Protein AF-Q8MYV2-F1 (afdb_monomer_lite)

pLDDT: mean 71.46, std 25.73, range [24.84, 97.88]

Foldseek 3Di:
DDDDPPPPPDDDDDDDDLCCCCQPPVDDSDDDDDDDPAPVCQQPVDPDPVTWPFEEEEDQPFAELVPQDFQQDEGQHYHYDFQAPVTCQVRQVPDPVRPDNDVCVVGPGYYHLDPPDPDPDDGRVRCVVSNCVSCVRRHDYPRDRDDDPCVVVPDDDPPPPDDPDPPCVVVVVVVVVVVVPDDDDDDDDDDDDDDDDDDPPPPPDDDPPPDPPDDDDDDDDDDDDPDDDDDDDDDDDDDDDDDDDDDDDD

Secondary structure (DSSP, 8-state):
---------PPP-----TTHHHHHH-----------SSHHHHHHT-SSTT--SEEEEEEEEEEETTTSPTT-EEESSEEEE--BTTBTHHHHHT-TT---S-GGGGSSEEEESSTT-SSS---HHHHHHHHHHHHTTTEEESS------GGGTS---GGG-------THHHHHHHHHHTSSS--------------PPP----SS--TTS----------------------------------------

Structure (mmCIF, N/CA/C/O backbone):
data_AF-Q8MYV2-F1
#
_entry.id   AF-Q8MYV2-F1
#
loop_
_atom_site.group_PDB
_atom_site.id
_atom_site.type_symbol
_atom_site.label_atom_id
_atom_site.label_alt_id
_atom_site.label_comp_id
_atom_site.label_asym_id
_atom_site.label_entity_id
_atom_site.label_seq_id
_atom_site.pdbx_PDB_ins_code
_atom_site.Cartn_x
_atom_site.Cartn_y
_atom_site.Cartn_z
_atom_site.occupancy
_atom_site.B_iso_or_equiv
_atom_site.auth_seq_id
_atom_site.auth_comp_id
_atom_site.auth_asym_id
_atom_site.auth_atom_id
_atom_site.pdbx_PDB_model_num
ATOM 1 N N . MET A 1 1 ? -14.172 38.169 48.973 1.00 40.59 1 MET A N 1
ATOM 2 C CA . MET A 1 1 ? -13.484 37.332 47.972 1.00 40.59 1 MET A CA 1
ATOM 3 C C . MET A 1 1 ? -13.808 35.896 48.317 1.00 40.59 1 MET A C 1
ATOM 5 O O . MET A 1 1 ? -13.213 35.359 49.240 1.00 40.59 1 MET A O 1
ATOM 9 N N . GLU A 1 2 ? -14.825 35.327 47.678 1.00 40.31 2 GLU A N 1
ATOM 10 C CA . GLU A 1 2 ? -15.057 33.885 47.773 1.00 40.31 2 GLU A CA 1
ATOM 11 C C . GLU A 1 2 ? -14.076 33.177 46.829 1.00 40.31 2 GLU A C 1
ATOM 13 O O . GLU A 1 2 ? -13.858 33.672 45.718 1.00 40.31 2 GLU A O 1
ATOM 18 N N . PRO A 1 3 ? -13.446 32.068 47.245 1.00 48.62 3 PRO A N 1
ATOM 19 C CA . PRO A 1 3 ? -12.590 31.306 46.356 1.00 48.62 3 PRO A CA 1
ATOM 20 C C . PRO A 1 3 ? -13.479 30.596 45.332 1.00 48.62 3 PRO A C 1
ATOM 22 O O . PRO A 1 3 ? -14.348 29.802 45.692 1.00 48.62 3 PRO A O 1
ATOM 25 N N . GLN A 1 4 ? -13.274 30.891 44.049 1.00 49.00 4 GLN A N 1
ATOM 26 C CA . GLN A 1 4 ? -13.878 30.124 42.966 1.00 49.00 4 GLN A CA 1
ATOM 27 C C . GLN A 1 4 ? -13.393 28.677 43.088 1.00 49.00 4 GLN A C 1
ATOM 29 O O . GLN A 1 4 ? -12.209 28.388 42.931 1.00 49.00 4 GLN A O 1
ATOM 34 N N . SER A 1 5 ? -14.301 27.765 43.426 1.00 54.41 5 SER A N 1
ATOM 35 C CA . SER A 1 5 ? -14.014 26.338 43.437 1.00 54.41 5 SER A CA 1
ATOM 36 C C . SER A 1 5 ? -13.781 25.884 41.998 1.00 54.41 5 SER A C 1
ATOM 38 O O . SER A 1 5 ? -14.737 25.730 41.234 1.00 54.41 5 SER A O 1
ATOM 40 N N . GLU A 1 6 ? -12.525 25.667 41.617 1.00 58.44 6 GLU A N 1
ATOM 41 C CA . GLU A 1 6 ? -12.199 24.995 40.365 1.00 58.44 6 GLU A CA 1
ATOM 42 C C . GLU A 1 6 ? -12.710 23.554 40.430 1.00 58.44 6 GLU A C 1
ATOM 44 O O . GLU A 1 6 ? -12.067 22.644 40.957 1.00 58.44 6 GLU A O 1
ATOM 49 N N . SER A 1 7 ? -13.919 23.323 39.917 1.00 61.28 7 SER A N 1
ATOM 50 C CA . SER A 1 7 ? -14.435 21.975 39.734 1.00 61.28 7 SER A CA 1
ATOM 51 C C . SER A 1 7 ? -13.690 21.339 38.562 1.00 61.28 7 SER A C 1
ATOM 53 O O . SER A 1 7 ? -14.181 21.341 37.433 1.00 61.28 7 SER A O 1
ATOM 55 N N . CYS A 1 8 ? -12.501 20.793 38.813 1.00 61.44 8 CYS A N 1
ATOM 56 C CA . CYS A 1 8 ? -11.817 19.909 37.876 1.00 61.44 8 CYS A CA 1
ATOM 57 C C . CYS A 1 8 ? -12.640 18.614 37.755 1.00 61.44 8 CYS A C 1
ATOM 59 O O . CYS A 1 8 ? -12.419 17.616 38.446 1.00 61.44 8 CYS A O 1
ATOM 61 N N . ARG A 1 9 ? -13.696 18.663 36.933 1.00 75.69 9 ARG A N 1
ATOM 62 C CA . ARG A 1 9 ? -14.545 17.515 36.622 1.00 75.69 9 ARG A CA 1
ATOM 63 C C . ARG A 1 9 ? -13.728 16.572 35.752 1.00 75.69 9 ARG A C 1
ATOM 65 O O . ARG A 1 9 ? -13.589 16.787 34.553 1.00 75.69 9 ARG A O 1
ATOM 72 N N . LYS A 1 10 ? -13.180 15.525 36.365 1.00 83.19 10 LYS A N 1
ATOM 73 C CA . LYS A 1 10 ? -12.507 14.446 35.637 1.00 83.19 10 LYS A CA 1
ATOM 74 C C . LYS A 1 10 ? -13.503 13.812 34.666 1.00 83.19 10 LYS A C 1
ATOM 76 O O . LYS A 1 10 ? -14.558 13.333 35.091 1.00 83.19 10 LYS A O 1
ATOM 81 N N . GLN A 1 11 ? -13.178 13.827 33.378 1.00 87.62 11 GLN A N 1
ATOM 82 C CA . GLN A 1 11 ? -13.948 13.109 32.368 1.00 87.62 11 GLN A CA 1
ATOM 83 C C . GLN A 1 11 ? -13.879 11.603 32.655 1.00 87.62 11 GLN A C 1
ATOM 85 O O . GLN A 1 11 ? -12.852 11.089 33.102 1.00 87.62 11 GLN A O 1
ATOM 90 N N . ARG A 1 12 ? -14.996 10.904 32.446 1.00 91.19 12 ARG A N 1
ATOM 91 C CA . ARG A 1 12 ? -15.079 9.444 32.563 1.00 91.19 12 ARG A CA 1
ATOM 92 C C . ARG A 1 12 ? -15.067 8.856 31.158 1.00 91.19 12 ARG A C 1
ATOM 94 O O . ARG A 1 12 ? -15.788 9.350 30.298 1.00 91.19 12 ARG A O 1
ATOM 101 N N . GLY A 1 13 ? -14.281 7.809 30.954 1.00 91.44 13 GLY A N 1
ATOM 102 C CA . GLY A 1 13 ? -14.222 7.053 29.708 1.00 91.44 13 GLY A CA 1
ATOM 103 C C . GLY A 1 13 ? -13.940 5.584 29.999 1.00 91.44 13 GLY A C 1
ATOM 104 O O . GLY A 1 13 ? -13.471 5.248 31.089 1.00 91.44 13 GLY A O 1
ATOM 105 N N . THR A 1 14 ? -14.238 4.727 29.031 1.00 93.44 14 THR A N 1
ATOM 106 C CA . THR A 1 14 ? -13.929 3.295 29.078 1.00 93.44 14 THR A CA 1
ATOM 107 C C . THR A 1 14 ? -12.839 3.007 28.058 1.00 93.44 14 THR A C 1
ATOM 109 O O . THR A 1 14 ? -12.811 3.611 26.988 1.00 93.44 14 THR A O 1
ATOM 112 N N . LEU A 1 15 ? -11.917 2.112 28.407 1.00 94.75 15 LEU A N 1
ATOM 113 C CA . LEU A 1 15 ? -10.871 1.684 27.491 1.00 94.75 15 LEU A CA 1
ATOM 114 C C . LEU A 1 15 ? -11.477 0.766 26.427 1.00 94.75 15 LEU A C 1
ATOM 116 O O . LEU A 1 15 ? -12.126 -0.223 26.760 1.00 94.75 15 LEU A O 1
ATOM 120 N N . VAL A 1 16 ? -11.251 1.120 25.170 1.00 94.31 16 VAL A N 1
ATOM 121 C CA . VAL A 1 16 ? -11.740 0.413 23.983 1.00 94.31 16 VAL A CA 1
ATOM 122 C C . VAL A 1 16 ? -10.565 -0.080 23.148 1.00 94.31 16 VAL A C 1
ATOM 124 O O . VAL A 1 16 ? -9.423 0.341 23.362 1.00 94.31 16 VAL A O 1
ATOM 127 N N . SER A 1 17 ? -10.830 -0.976 22.197 1.00 91.81 17 SER A N 1
ATOM 128 C CA . SER A 1 17 ? -9.801 -1.391 21.240 1.00 91.81 17 SER A CA 1
ATOM 129 C C . SER A 1 17 ? -9.378 -0.201 20.365 1.00 91.81 17 SER A C 1
ATOM 131 O O . SER A 1 17 ? -10.235 0.597 19.982 1.00 91.81 17 SER A O 1
ATOM 133 N N . PRO A 1 18 ? -8.095 -0.078 19.975 1.00 90.25 18 PRO A N 1
ATOM 134 C CA . PRO A 1 18 ? -7.663 0.956 19.032 1.00 90.25 18 PRO A CA 1
ATOM 135 C C . PRO A 1 18 ? -8.366 0.880 17.663 1.00 90.25 18 PRO A C 1
ATOM 137 O O . PRO A 1 18 ? -8.416 1.886 16.961 1.00 90.25 18 PRO A O 1
ATOM 140 N N . ASP A 1 19 ? -8.936 -0.273 17.294 1.00 87.31 19 ASP A N 1
ATOM 141 C CA . ASP A 1 19 ? -9.679 -0.453 16.036 1.00 87.31 19 ASP A CA 1
ATOM 142 C C . ASP A 1 19 ? -11.153 -0.024 16.124 1.00 87.31 19 ASP A C 1
ATOM 144 O O . ASP A 1 19 ? -11.818 0.164 15.101 1.00 87.31 19 ASP A O 1
ATOM 148 N N . GLU A 1 20 ? -11.679 0.113 17.341 1.00 88.81 20 GLU A N 1
ATOM 149 C CA . GLU A 1 20 ? -13.091 0.393 17.608 1.00 88.81 20 GLU A CA 1
ATOM 150 C C . GLU A 1 20 ? -13.545 1.748 17.044 1.00 88.81 20 GLU A C 1
ATOM 152 O O . GLU A 1 20 ? -14.556 1.756 16.337 1.00 88.81 20 GLU A O 1
ATOM 157 N N . PRO A 1 21 ? -12.785 2.859 17.198 1.00 89.50 21 PRO A N 1
ATOM 158 C CA . PRO A 1 21 ? -13.149 4.139 16.594 1.00 89.50 21 PRO A CA 1
ATOM 159 C C . PRO A 1 21 ? -13.344 4.039 15.080 1.00 89.50 21 PRO A C 1
ATOM 161 O O . PRO A 1 21 ? -14.360 4.499 14.559 1.00 89.50 21 PRO A O 1
ATOM 164 N N . ARG A 1 22 ? -12.423 3.375 14.369 1.00 87.12 22 ARG A N 1
ATOM 165 C CA . ARG A 1 22 ? -12.509 3.211 12.912 1.00 87.12 22 ARG A CA 1
ATOM 166 C C . ARG A 1 22 ? -13.720 2.374 12.510 1.00 87.12 22 ARG A C 1
ATOM 168 O O . ARG A 1 22 ? -14.417 2.740 11.573 1.00 87.12 22 ARG A O 1
ATOM 175 N N . ARG A 1 23 ? -13.971 1.264 13.207 1.00 85.50 23 ARG A N 1
ATOM 176 C CA . ARG A 1 23 ? -15.054 0.327 12.872 1.00 85.50 23 ARG A CA 1
ATOM 177 C C . ARG A 1 23 ? -16.444 0.896 13.153 1.00 85.50 23 ARG A C 1
ATOM 179 O O . ARG A 1 23 ? -17.363 0.623 12.392 1.00 85.50 23 ARG A O 1
ATOM 186 N N . GLU A 1 24 ? -16.609 1.633 14.247 1.00 86.62 24 GLU A N 1
ATOM 187 C CA . GLU A 1 24 ? -17.929 2.116 14.672 1.00 86.62 24 GLU A CA 1
ATOM 188 C C . GLU A 1 24 ? -18.268 3.483 14.098 1.00 86.62 24 GLU A C 1
ATOM 190 O O . GLU A 1 24 ? -19.409 3.722 13.709 1.00 86.62 24 GLU A O 1
ATOM 195 N N . THR A 1 25 ? -17.285 4.383 14.040 1.00 84.06 25 THR A N 1
ATOM 196 C CA . THR A 1 25 ? -17.525 5.752 13.576 1.00 84.06 25 THR A CA 1
ATOM 197 C C . THR A 1 25 ? -17.107 5.958 12.129 1.00 84.06 25 THR A C 1
ATOM 199 O O . THR A 1 25 ? -17.724 6.774 11.465 1.00 84.06 25 THR A O 1
ATOM 202 N N . GLY A 1 26 ? -16.111 5.224 11.621 1.00 85.25 26 GLY A N 1
ATOM 203 C CA . GLY A 1 26 ? -15.477 5.484 10.321 1.00 85.25 26 GLY A CA 1
ATOM 204 C C . GLY A 1 26 ? -14.299 6.457 10.387 1.00 85.25 26 GLY A C 1
ATOM 205 O O . GLY A 1 26 ? -13.670 6.738 9.370 1.00 85.25 26 GLY A O 1
ATOM 206 N N . VAL A 1 27 ? -13.970 6.982 11.573 1.00 86.38 27 VAL A N 1
ATOM 207 C CA . VAL A 1 27 ? -12.861 7.928 11.733 1.00 86.38 27 VAL A CA 1
ATOM 208 C C . VAL A 1 27 ? -11.525 7.211 11.546 1.00 86.38 27 VAL A C 1
ATOM 210 O O . VAL A 1 27 ? -11.241 6.194 12.181 1.00 86.38 27 VAL A O 1
ATOM 213 N N . TYR A 1 28 ? -10.668 7.781 10.701 1.00 88.31 28 TYR A N 1
ATOM 214 C CA . TYR A 1 28 ? -9.296 7.319 10.555 1.00 88.31 28 TYR A CA 1
ATOM 215 C C . TYR A 1 28 ? -8.512 7.527 11.858 1.00 88.31 28 TYR A C 1
ATOM 217 O O . TYR A 1 28 ? -8.368 8.652 12.334 1.00 88.31 28 TYR A O 1
ATOM 225 N N . TRP A 1 29 ? -7.981 6.436 12.416 1.00 91.88 29 TRP A N 1
ATOM 226 C CA . TRP A 1 29 ? -7.307 6.426 13.720 1.00 91.88 29 TRP A CA 1
ATOM 227 C C . TRP A 1 29 ? -5.782 6.258 13.621 1.00 91.88 29 TRP A C 1
ATOM 229 O O . TRP A 1 29 ? -5.127 5.765 14.538 1.00 91.88 29 TRP A O 1
ATOM 239 N N . GLY A 1 30 ? -5.206 6.669 12.490 1.00 93.25 30 GLY A N 1
ATOM 240 C CA . GLY A 1 30 ? -3.777 6.532 12.223 1.00 93.25 30 GLY A CA 1
ATOM 241 C C . GLY A 1 30 ? -3.386 5.156 11.678 1.00 93.25 30 GLY A C 1
ATOM 242 O O . GLY A 1 30 ? -4.216 4.389 11.189 1.00 93.25 30 GLY A O 1
ATOM 243 N N . TYR A 1 31 ? -2.090 4.862 11.752 1.00 94.00 31 TYR A N 1
ATOM 244 C CA . TYR A 1 31 ? -1.485 3.617 11.286 1.00 94.00 31 TYR A CA 1
ATOM 245 C C . TYR A 1 31 ? -0.559 3.034 12.355 1.00 94.00 31 TYR A C 1
ATOM 247 O O . TYR A 1 31 ? -0.038 3.749 13.211 1.00 94.00 31 TYR A O 1
ATOM 255 N N . GLN A 1 32 ? -0.327 1.725 12.282 1.00 93.94 32 GLN A N 1
ATOM 256 C CA . GLN A 1 32 ? 0.672 1.036 13.096 1.00 93.94 32 GLN A CA 1
ATOM 257 C C . GLN A 1 32 ? 1.908 0.741 12.248 1.00 93.94 32 GLN A C 1
ATOM 259 O O . GLN A 1 32 ? 1.795 0.370 11.080 1.00 93.94 32 GLN A O 1
ATOM 264 N N . VAL A 1 33 ? 3.090 0.892 12.842 1.00 95.88 33 VAL A N 1
ATOM 265 C CA . VAL A 1 33 ? 4.363 0.606 12.176 1.00 95.88 33 VAL A CA 1
ATOM 266 C C . VAL A 1 33 ? 4.841 -0.777 12.594 1.00 95.88 33 VAL A C 1
ATOM 268 O O . VAL A 1 33 ? 4.971 -1.066 13.783 1.00 95.88 33 VAL A O 1
ATOM 271 N N . ARG A 1 34 ? 5.138 -1.621 11.607 1.00 95.38 34 ARG A N 1
ATOM 272 C CA . ARG A 1 34 ? 5.731 -2.944 11.800 1.00 95.38 34 ARG A CA 1
ATOM 273 C C . ARG A 1 34 ? 7.026 -3.031 11.008 1.00 95.38 34 ARG A C 1
ATOM 275 O O . ARG A 1 34 ? 7.053 -2.691 9.831 1.00 95.38 34 ARG A O 1
ATOM 282 N N . ILE A 1 35 ? 8.076 -3.523 11.653 1.00 96.19 35 ILE A N 1
ATOM 283 C CA . ILE A 1 35 ? 9.366 -3.784 11.014 1.00 96.19 35 ILE A CA 1
ATOM 284 C C . ILE A 1 35 ? 9.386 -5.248 10.566 1.00 96.19 35 ILE A C 1
ATOM 286 O O . ILE A 1 35 ? 9.074 -6.141 11.354 1.00 96.19 35 ILE A O 1
ATOM 290 N N . ALA A 1 36 ? 9.736 -5.486 9.304 1.00 95.31 36 ALA A N 1
ATOM 291 C CA . ALA A 1 36 ? 9.982 -6.810 8.740 1.00 95.31 36 ALA A CA 1
ATOM 292 C C . ALA A 1 36 ? 11.418 -6.852 8.208 1.00 95.31 36 ALA A C 1
ATOM 294 O O . ALA A 1 36 ? 11.862 -5.897 7.573 1.00 95.31 36 ALA A O 1
ATOM 295 N N . HIS A 1 37 ? 12.147 -7.933 8.486 1.00 93.88 37 HIS A N 1
ATOM 296 C CA . HIS A 1 37 ? 13.561 -8.043 8.105 1.00 93.88 37 HIS A CA 1
ATOM 297 C C . HIS A 1 37 ? 13.778 -8.654 6.719 1.00 93.88 37 HIS A C 1
ATOM 299 O O . HIS A 1 37 ? 14.874 -8.560 6.178 1.00 93.88 37 HIS A O 1
ATOM 305 N N . SER A 1 38 ? 12.747 -9.274 6.150 1.00 94.19 38 SER A N 1
ATOM 306 C CA . SER A 1 38 ? 12.776 -9.861 4.815 1.00 94.19 38 SER A CA 1
ATOM 307 C C . SER A 1 38 ? 11.401 -9.757 4.157 1.00 94.19 38 SER A C 1
ATOM 309 O O . SER A 1 38 ? 10.394 -9.506 4.830 1.00 94.19 38 SER A O 1
ATOM 311 N N . MET A 1 39 ? 11.346 -9.949 2.840 1.00 93.88 39 MET A N 1
ATOM 312 C CA . MET A 1 39 ? 10.111 -9.832 2.065 1.00 93.88 39 MET A CA 1
ATOM 313 C C . MET A 1 39 ? 9.081 -10.900 2.468 1.00 93.88 39 MET A C 1
ATOM 315 O O . MET A 1 39 ? 7.911 -10.592 2.678 1.00 93.88 39 MET A O 1
ATOM 319 N N . SER A 1 40 ? 9.523 -12.135 2.703 1.00 93.81 40 SER A N 1
ATOM 320 C CA . SER A 1 40 ? 8.702 -13.244 3.209 1.00 93.81 40 SER A CA 1
ATOM 321 C C . SER A 1 40 ? 8.073 -12.965 4.580 1.00 93.81 40 SER A C 1
ATOM 323 O O . SER A 1 40 ? 6.952 -13.402 4.861 1.00 93.81 40 SER A O 1
ATOM 325 N N . GLU A 1 41 ? 8.747 -12.206 5.448 1.00 94.81 41 GLU A N 1
ATOM 326 C CA . GLU A 1 41 ? 8.206 -11.812 6.754 1.00 94.81 41 GLU A CA 1
ATOM 327 C C . GLU A 1 41 ? 7.079 -10.780 6.656 1.00 94.81 41 GLU A C 1
ATOM 329 O O . GLU A 1 41 ? 6.277 -10.649 7.587 1.00 94.81 41 GLU A O 1
ATOM 334 N N . ILE A 1 42 ? 6.973 -10.060 5.536 1.00 94.94 42 ILE A N 1
ATOM 335 C CA . ILE A 1 42 ? 5.850 -9.153 5.299 1.00 94.94 42 ILE A CA 1
ATOM 336 C C . ILE A 1 42 ? 4.556 -9.967 5.245 1.00 94.94 42 ILE A C 1
ATOM 338 O O . ILE A 1 42 ? 3.606 -9.592 5.931 1.00 94.94 42 ILE A O 1
ATOM 342 N N . PHE A 1 43 ? 4.559 -11.094 4.528 1.00 93.62 43 PHE A N 1
ATOM 343 C CA . PHE A 1 43 ? 3.397 -11.967 4.345 1.00 93.62 43 PHE A CA 1
ATOM 344 C C . PHE A 1 43 ? 3.145 -12.887 5.547 1.00 93.62 43 PHE A C 1
ATOM 346 O O . PHE A 1 43 ? 2.027 -12.972 6.047 1.00 93.62 43 PHE A O 1
ATOM 353 N N . THR A 1 44 ? 4.188 -13.555 6.049 1.00 93.25 44 THR A N 1
ATOM 354 C CA . THR A 1 44 ? 4.041 -14.609 7.073 1.00 93.25 44 THR A CA 1
ATOM 355 C C . THR A 1 44 ? 3.772 -14.077 8.481 1.00 93.25 44 THR A C 1
ATOM 357 O O . THR A 1 44 ? 3.061 -14.719 9.250 1.00 93.25 44 THR A O 1
ATOM 360 N N . LYS A 1 45 ? 4.305 -12.899 8.836 1.00 93.94 45 LYS A N 1
ATOM 361 C CA . LYS A 1 45 ? 4.112 -12.262 10.153 1.00 93.94 45 LYS A CA 1
ATOM 362 C C . LYS A 1 45 ? 3.078 -11.134 10.096 1.00 93.94 45 LYS A C 1
ATOM 364 O O . LYS A 1 45 ? 3.301 -10.048 10.639 1.00 93.94 45 LYS A O 1
ATOM 369 N N . SER A 1 46 ? 1.971 -11.358 9.393 1.00 94.44 46 SER A N 1
ATOM 370 C CA . SER A 1 46 ? 0.874 -10.389 9.355 1.00 94.44 46 SER A CA 1
ATOM 371 C C . SER A 1 46 ? 0.198 -10.266 10.738 1.00 94.44 46 SER A C 1
ATOM 373 O O . SER A 1 46 ? 0.158 -11.248 11.482 1.00 94.44 46 SER A O 1
ATOM 375 N N . PRO A 1 47 ? -0.348 -9.092 11.101 1.00 93.06 47 PRO A N 1
ATOM 376 C CA . PRO A 1 47 ? -1.075 -8.911 12.360 1.00 93.06 47 PRO A CA 1
ATOM 377 C C . PRO A 1 47 ? -2.490 -9.518 12.334 1.00 93.06 47 PRO A C 1
ATOM 379 O O . PRO A 1 47 ? -3.154 -9.568 13.367 1.00 93.06 47 PRO A O 1
ATOM 382 N N . TYR A 1 48 ? -2.965 -9.950 11.164 1.00 92.06 48 TYR A N 1
ATOM 383 C CA . TYR A 1 48 ? -4.313 -10.467 10.963 1.00 92.06 48 TYR A CA 1
ATOM 384 C C . TYR A 1 48 ? -4.307 -11.995 11.005 1.00 92.06 48 TYR A C 1
ATOM 386 O O . TYR A 1 48 ? -3.439 -12.638 10.419 1.00 92.06 48 TYR A O 1
ATOM 394 N N . ALA A 1 49 ? -5.296 -12.595 11.672 1.00 90.50 49 ALA A N 1
ATOM 395 C CA . ALA A 1 49 ? -5.373 -14.051 11.817 1.00 90.50 49 ALA A CA 1
ATOM 396 C C . ALA A 1 49 ? -5.497 -14.786 10.469 1.00 90.50 49 ALA A C 1
ATOM 398 O O . ALA A 1 49 ? -5.026 -15.912 10.339 1.00 90.50 49 ALA A O 1
ATOM 399 N N . THR A 1 50 ? -6.118 -14.147 9.474 1.00 91.00 50 THR A N 1
ATOM 400 C CA . THR A 1 50 ? -6.314 -14.684 8.121 1.00 91.00 50 THR A CA 1
ATOM 401 C C . THR A 1 50 ? -5.203 -14.310 7.144 1.00 91.00 50 THR A C 1
ATOM 403 O O . THR A 1 50 ? -5.236 -14.771 6.009 1.00 91.00 50 THR A O 1
ATOM 406 N N . GLY A 1 51 ? -4.223 -13.499 7.551 1.00 94.44 51 GLY A N 1
ATOM 407 C CA . GLY A 1 51 ? -3.267 -12.926 6.609 1.00 94.44 51 GLY A CA 1
ATOM 408 C C . GLY A 1 51 ? -3.798 -11.689 5.887 1.00 94.44 51 GLY A C 1
ATOM 409 O O . GLY A 1 51 ? -4.799 -11.090 6.284 1.00 94.44 51 GLY A O 1
ATOM 410 N N . TYR A 1 52 ? -3.091 -11.315 4.824 1.00 96.12 52 TYR A N 1
ATOM 411 C CA . TYR A 1 52 ? -3.586 -10.381 3.820 1.00 96.12 52 TYR A CA 1
ATOM 412 C C . TYR A 1 52 ? -4.243 -11.194 2.708 1.00 96.12 52 TYR A C 1
ATOM 414 O O . TYR A 1 52 ? -3.591 -12.041 2.106 1.00 96.12 52 TYR A O 1
ATOM 422 N N . ASP A 1 53 ? -5.524 -10.953 2.467 1.00 95.75 53 ASP A N 1
ATOM 423 C CA . ASP A 1 53 ? -6.329 -11.692 1.492 1.00 95.75 53 ASP A CA 1
ATOM 424 C C . ASP A 1 53 ? -6.210 -11.143 0.063 1.00 95.75 53 ASP A C 1
ATOM 426 O O . ASP A 1 53 ? -6.521 -11.861 -0.881 1.00 95.75 53 ASP A O 1
ATOM 430 N N . VAL A 1 54 ? -5.729 -9.905 -0.100 1.00 96.75 54 VAL A N 1
ATOM 431 C CA . VAL A 1 54 ? -5.315 -9.358 -1.401 1.00 96.75 54 VAL A CA 1
ATOM 432 C C . VAL A 1 54 ? -3.957 -8.688 -1.265 1.00 96.75 54 VAL A C 1
ATOM 434 O O . VAL A 1 54 ? -3.734 -7.851 -0.386 1.00 96.75 54 VAL A O 1
ATOM 437 N N . THR A 1 55 ? -3.052 -9.019 -2.172 1.00 97.19 55 THR A N 1
ATOM 438 C CA . THR A 1 55 ? -1.692 -8.493 -2.216 1.00 97.19 55 THR A CA 1
ATOM 439 C C . THR A 1 55 ? -1.431 -7.802 -3.552 1.00 97.19 55 THR A C 1
ATOM 441 O O . THR A 1 55 ? -1.691 -8.342 -4.626 1.00 97.19 55 THR A O 1
ATOM 444 N N . VAL A 1 56 ? -0.936 -6.567 -3.489 1.00 97.88 56 VAL A N 1
ATOM 445 C CA . VAL A 1 56 ? -0.675 -5.724 -4.658 1.00 97.88 56 VAL A CA 1
ATOM 446 C C . VAL A 1 56 ? 0.783 -5.287 -4.647 1.00 97.88 56 VAL A C 1
ATOM 448 O O . VAL A 1 56 ? 1.207 -4.545 -3.760 1.00 97.88 56 VAL A O 1
ATOM 451 N N . GLY A 1 57 ? 1.551 -5.713 -5.642 1.00 97.44 57 GLY A N 1
ATOM 452 C CA . GLY A 1 57 ? 2.888 -5.193 -5.905 1.00 97.44 57 GLY A CA 1
ATOM 453 C C . GLY A 1 57 ? 2.829 -4.027 -6.889 1.00 97.44 57 GLY A C 1
ATOM 454 O O . GLY A 1 57 ? 2.081 -4.064 -7.866 1.00 97.44 57 GLY A O 1
ATOM 455 N N . THR A 1 58 ? 3.613 -2.977 -6.648 1.00 97.00 58 THR A N 1
ATOM 456 C CA . THR A 1 58 ? 3.715 -1.842 -7.579 1.00 97.00 58 THR A CA 1
ATOM 457 C C . THR A 1 58 ? 5.008 -1.898 -8.381 1.00 97.00 58 THR A C 1
ATOM 459 O O . THR A 1 58 ? 6.084 -2.017 -7.789 1.00 97.00 58 THR A O 1
ATOM 462 N N . SER A 1 59 ? 4.917 -1.742 -9.701 1.00 95.50 59 SER A N 1
ATOM 463 C CA . SER A 1 59 ? 6.074 -1.713 -10.603 1.00 95.50 59 SER A CA 1
ATOM 464 C C . SER A 1 59 ? 5.739 -1.027 -11.918 1.00 95.50 59 SER A C 1
ATOM 466 O O . SER A 1 59 ? 4.602 -1.081 -12.377 1.00 95.50 59 SER A O 1
ATOM 468 N N . ASP A 1 60 ? 6.732 -0.421 -12.562 1.00 92.88 60 ASP A N 1
ATOM 469 C CA . ASP A 1 60 ? 6.593 0.158 -13.901 1.00 92.88 60 ASP A CA 1
ATOM 470 C C . ASP A 1 60 ? 6.305 -0.903 -14.980 1.00 92.88 60 ASP A C 1
ATOM 472 O O . ASP A 1 60 ? 5.689 -0.592 -16.002 1.00 92.88 60 ASP A O 1
ATOM 476 N N . ARG A 1 61 ? 6.684 -2.162 -14.721 1.00 91.88 61 ARG A N 1
ATOM 477 C CA . ARG A 1 61 ? 6.422 -3.322 -15.592 1.00 91.88 61 ARG A CA 1
ATOM 478 C C . ARG A 1 61 ? 5.078 -4.008 -15.345 1.00 91.88 61 ARG A C 1
ATOM 480 O O . ARG A 1 61 ? 4.744 -4.935 -16.073 1.00 91.88 61 ARG A O 1
ATOM 487 N N . GLY A 1 62 ? 4.329 -3.578 -14.331 1.00 94.25 62 GLY A N 1
ATOM 488 C CA . GLY A 1 62 ? 3.036 -4.166 -13.997 1.00 94.25 62 GLY A CA 1
ATOM 489 C C . GLY A 1 62 ? 1.921 -3.797 -14.977 1.00 94.25 62 GLY A C 1
ATOM 490 O O . GLY A 1 62 ? 2.070 -2.957 -15.868 1.00 94.25 62 GLY A O 1
ATOM 491 N N . THR A 1 63 ? 0.750 -4.385 -14.748 1.00 96.06 63 THR A N 1
ATOM 492 C CA . THR A 1 63 ? -0.473 -4.096 -15.503 1.00 96.06 63 THR A CA 1
ATOM 493 C C . THR A 1 63 ? -0.880 -2.636 -15.322 1.00 96.06 63 THR A C 1
ATOM 495 O O . THR A 1 63 ? -0.856 -2.097 -14.217 1.00 96.06 63 THR A O 1
ATOM 498 N N . ASN A 1 64 ? -1.280 -1.974 -16.401 1.00 96.31 64 ASN A N 1
ATOM 499 C CA . ASN A 1 64 ? -1.690 -0.576 -16.383 1.00 96.31 64 ASN A CA 1
ATOM 500 C C . ASN A 1 64 ? -2.913 -0.351 -15.468 1.00 96.31 64 ASN A C 1
ATOM 502 O O . ASN A 1 64 ? -3.985 -0.910 -15.696 1.00 96.31 64 ASN A O 1
ATOM 506 N N . VAL A 1 65 ? -2.791 0.529 -14.465 1.00 95.81 65 VAL A N 1
ATOM 507 C CA . VAL A 1 65 ? -3.876 0.827 -13.507 1.00 95.81 65 VAL A CA 1
ATOM 508 C C . VAL A 1 65 ? -5.168 1.336 -14.163 1.00 95.81 65 VAL A C 1
ATOM 510 O O . VAL A 1 65 ? -6.255 1.178 -13.608 1.00 95.81 65 VAL A O 1
ATOM 513 N N . HIS A 1 66 ? -5.085 1.940 -15.351 1.00 94.44 66 HIS A N 1
ATOM 514 C CA . HIS A 1 66 ? -6.262 2.406 -16.086 1.00 94.44 66 HIS A CA 1
ATOM 515 C C . HIS A 1 66 ? -7.068 1.265 -16.714 1.00 94.44 66 HIS A C 1
ATOM 517 O O . HIS A 1 66 ? -8.263 1.434 -16.943 1.00 94.44 66 HIS A O 1
ATOM 523 N N . GLU A 1 67 ? -6.436 0.120 -16.971 1.00 94.75 67 GLU A N 1
ATOM 524 C CA . GLU A 1 67 ? -7.086 -1.078 -17.516 1.00 94.75 67 GLU A CA 1
ATOM 525 C C . GLU A 1 67 ? -7.777 -1.896 -16.419 1.00 94.75 67 GLU A C 1
ATOM 527 O O . GLU A 1 67 ? -8.706 -2.653 -16.696 1.00 94.75 67 GLU A O 1
ATOM 532 N N . VAL A 1 68 ? -7.380 -1.693 -15.160 1.00 94.38 68 VAL A N 1
ATOM 533 C CA . VAL A 1 68 ? -8.015 -2.319 -14.000 1.00 94.38 68 VAL A CA 1
ATOM 534 C C . VAL A 1 68 ? -9.448 -1.782 -13.846 1.00 94.38 68 VAL A C 1
ATOM 536 O O . VAL A 1 68 ? -9.633 -0.567 -13.706 1.00 94.38 68 VAL A O 1
ATOM 539 N N . PRO A 1 69 ? -10.486 -2.639 -13.823 1.00 94.94 69 PRO A N 1
ATOM 540 C CA . PRO A 1 69 ? -11.861 -2.199 -13.613 1.00 94.94 69 PRO A CA 1
ATOM 541 C C . PRO A 1 69 ? -12.067 -1.553 -12.239 1.00 94.94 69 PRO A C 1
ATOM 543 O O . PRO A 1 69 ? -11.401 -1.892 -11.258 1.00 94.94 69 PRO A O 1
ATOM 546 N N . ASN A 1 70 ? -13.017 -0.623 -12.151 1.00 93.94 70 ASN A N 1
ATOM 547 C CA . ASN A 1 70 ? -13.387 -0.009 -10.876 1.00 93.94 70 ASN A CA 1
ATOM 548 C C . ASN A 1 70 ? -14.012 -1.048 -9.940 1.00 93.94 70 ASN A C 1
ATOM 550 O O . ASN A 1 70 ? -14.764 -1.905 -10.399 1.00 93.94 70 ASN A O 1
ATOM 554 N N . ARG A 1 71 ? -13.735 -0.930 -8.634 1.00 92.69 71 ARG A N 1
ATOM 555 C CA . ARG A 1 71 ? -14.210 -1.866 -7.596 1.00 92.69 71 ARG A CA 1
ATOM 556 C C . ARG A 1 71 ? -13.909 -3.340 -7.924 1.00 92.69 71 ARG A C 1
ATOM 558 O O . ARG A 1 71 ? -14.742 -4.212 -7.724 1.00 92.69 71 ARG A O 1
ATOM 565 N N . SER A 1 72 ? -12.734 -3.617 -8.481 1.00 93.69 72 SER A N 1
ATOM 566 C CA . SER A 1 72 ? -12.317 -4.982 -8.826 1.00 93.69 72 SER A CA 1
ATOM 567 C C . SER A 1 72 ? -11.680 -5.715 -7.646 1.00 93.69 72 SER A C 1
ATOM 569 O O . SER A 1 72 ? -11.798 -6.935 -7.547 1.00 93.69 72 SER A O 1
ATOM 571 N N . TYR A 1 73 ? -11.038 -4.988 -6.731 1.00 94.62 73 TYR A N 1
ATOM 572 C CA . TYR A 1 73 ? -10.303 -5.584 -5.618 1.00 94.62 73 TYR A CA 1
ATOM 573 C C . TYR A 1 73 ? -11.200 -5.707 -4.389 1.00 94.62 73 TYR A C 1
ATOM 575 O O . TYR A 1 73 ? -11.359 -4.748 -3.635 1.00 94.62 73 TYR A O 1
ATOM 583 N N . ASN A 1 74 ? -11.780 -6.892 -4.194 1.00 95.19 74 ASN A N 1
ATOM 584 C CA . ASN A 1 74 ? -12.574 -7.231 -3.014 1.00 95.19 74 ASN A CA 1
ATOM 585 C C . ASN A 1 74 ? -11.679 -7.774 -1.896 1.00 95.19 74 ASN A C 1
ATOM 587 O O . ASN A 1 74 ? -11.047 -8.808 -2.086 1.00 95.19 74 ASN A O 1
ATOM 591 N N . PHE A 1 75 ? -11.651 -7.123 -0.730 1.00 95.38 75 PHE A N 1
ATOM 592 C CA . PHE A 1 75 ? -10.764 -7.527 0.374 1.00 95.38 75 PHE A CA 1
ATOM 593 C C . PHE A 1 75 ? -11.300 -7.166 1.768 1.00 95.38 75 PHE A C 1
ATOM 595 O O . PHE A 1 75 ? -12.043 -6.199 1.943 1.00 95.38 75 PHE A O 1
ATOM 602 N N . ASN A 1 76 ? -10.864 -7.923 2.773 1.00 93.56 76 ASN A N 1
ATOM 603 C CA . ASN A 1 76 ? -10.889 -7.568 4.194 1.00 93.56 76 ASN A CA 1
ATOM 604 C C . ASN A 1 76 ? -9.565 -6.908 4.607 1.00 93.56 76 ASN A C 1
ATOM 606 O O . ASN A 1 76 ? -9.563 -5.847 5.236 1.00 93.56 76 ASN A O 1
ATOM 610 N N . HIS A 1 77 ? -8.438 -7.510 4.216 1.00 94.81 77 HIS A N 1
ATOM 611 C CA . HIS A 1 77 ? -7.092 -7.029 4.514 1.00 94.81 77 HIS A CA 1
ATOM 612 C C . HIS A 1 77 ? -6.241 -7.009 3.246 1.00 94.81 77 HIS A C 1
ATOM 614 O O . HIS A 1 77 ? -5.783 -8.043 2.768 1.00 94.81 77 HIS A O 1
ATOM 620 N N . MET A 1 78 ? -5.999 -5.809 2.718 1.00 95.88 78 MET A N 1
ATOM 621 C CA . MET A 1 78 ? -5.139 -5.616 1.553 1.00 95.88 78 MET A CA 1
ATOM 622 C C . MET A 1 78 ? -3.737 -5.169 1.965 1.00 95.88 78 MET A C 1
ATOM 624 O O . MET A 1 78 ? -3.576 -4.314 2.840 1.00 95.88 78 MET A O 1
ATOM 628 N N . LEU A 1 79 ? -2.730 -5.707 1.284 1.00 97.38 79 LEU A N 1
ATOM 629 C CA . LEU A 1 79 ? -1.341 -5.277 1.368 1.00 97.38 79 LEU A CA 1
ATOM 630 C C . LEU A 1 79 ? -0.916 -4.654 0.037 1.00 97.38 79 LEU A C 1
ATOM 632 O O . LEU A 1 79 ? -0.984 -5.314 -0.993 1.00 97.38 79 LEU A O 1
ATOM 636 N N . ILE A 1 80 ? -0.429 -3.414 0.066 1.00 97.44 80 ILE A N 1
ATOM 637 C CA . ILE A 1 80 ? 0.221 -2.776 -1.086 1.00 97.44 80 ILE A CA 1
ATOM 638 C C . ILE A 1 80 ? 1.715 -2.679 -0.783 1.00 97.44 80 ILE A C 1
ATOM 640 O O . ILE A 1 80 ? 2.095 -2.132 0.254 1.00 97.44 80 ILE A O 1
ATOM 644 N N . VAL A 1 81 ? 2.556 -3.203 -1.672 1.00 97.38 81 VAL A N 1
ATOM 645 C CA . VAL A 1 81 ? 4.009 -3.254 -1.489 1.00 97.38 81 VAL A CA 1
ATOM 646 C C . VAL A 1 81 ? 4.703 -2.400 -2.538 1.00 97.38 81 VAL A C 1
ATOM 648 O O . VAL A 1 81 ? 4.505 -2.571 -3.741 1.00 97.38 81 VAL A O 1
ATOM 651 N N . PHE A 1 82 ? 5.554 -1.502 -2.049 1.00 97.00 82 PHE A N 1
ATOM 652 C CA . PHE A 1 82 ? 6.341 -0.588 -2.861 1.00 97.00 82 PHE A CA 1
ATOM 653 C C . PHE A 1 82 ? 7.811 -0.992 -2.855 1.00 97.00 82 PHE A C 1
ATOM 655 O O . PHE A 1 82 ? 8.375 -1.312 -1.807 1.00 97.00 82 PHE A O 1
ATOM 662 N N . GLY A 1 83 ? 8.425 -0.953 -4.034 1.00 95.00 83 GLY A N 1
ATOM 663 C CA . GLY A 1 83 ? 9.858 -1.154 -4.196 1.00 95.00 83 GLY A CA 1
ATOM 664 C C . GLY A 1 83 ? 10.677 0.081 -3.819 1.00 95.00 83 GLY A C 1
ATOM 665 O O . GLY A 1 83 ? 10.166 1.202 -3.737 1.00 95.00 83 GLY A O 1
ATOM 666 N N . GLY A 1 84 ? 11.974 -0.143 -3.607 1.00 92.50 84 GLY A N 1
ATOM 667 C CA . GLY A 1 84 ? 12.962 0.930 -3.492 1.00 92.50 84 GLY A CA 1
ATOM 668 C C . GLY A 1 84 ? 13.485 1.367 -4.864 1.00 92.50 84 GLY A C 1
ATOM 669 O O . GLY A 1 84 ? 12.849 1.153 -5.892 1.00 92.50 84 GLY A O 1
ATOM 670 N N . LEU A 1 85 ? 14.703 1.917 -4.899 1.00 91.19 85 LEU A N 1
ATOM 671 C CA . LEU A 1 85 ? 15.352 2.363 -6.142 1.00 91.19 85 LEU A CA 1
ATOM 672 C C . LEU A 1 85 ? 15.506 1.247 -7.192 1.00 91.19 85 LEU A C 1
ATOM 674 O O . LEU A 1 85 ? 15.409 1.508 -8.385 1.00 91.19 85 LEU A O 1
ATOM 678 N N . GLN A 1 86 ? 15.764 0.021 -6.738 1.00 92.44 86 GLN A N 1
ATOM 679 C CA . GLN A 1 86 ? 15.924 -1.172 -7.580 1.00 92.44 86 GLN A CA 1
ATOM 680 C C . GLN A 1 86 ? 14.635 -2.010 -7.640 1.00 92.44 86 GLN A C 1
ATOM 682 O O . GLN A 1 86 ? 14.701 -3.212 -7.874 1.00 92.44 86 GLN A O 1
ATOM 687 N N . GLY A 1 87 ? 13.487 -1.392 -7.343 1.00 93.62 87 GLY A N 1
ATOM 688 C CA . GLY A 1 87 ? 12.189 -2.053 -7.326 1.00 93.62 87 GLY A CA 1
ATOM 689 C C . GLY A 1 87 ? 12.040 -3.104 -6.219 1.00 93.62 87 GLY A C 1
ATOM 690 O O . GLY A 1 87 ? 12.664 -3.011 -5.156 1.00 93.62 87 GLY A O 1
ATOM 691 N N . LEU A 1 88 ? 11.142 -4.061 -6.450 1.00 94.88 88 LEU A N 1
ATOM 692 C CA . LEU A 1 88 ? 10.837 -5.178 -5.543 1.00 94.88 88 LEU A CA 1
ATOM 693 C C . LEU A 1 88 ? 11.786 -6.368 -5.749 1.00 94.88 88 LEU A C 1
ATOM 695 O O . LEU A 1 88 ? 11.977 -7.178 -4.848 1.00 94.88 88 LEU A O 1
ATOM 699 N N . GLU A 1 89 ? 12.432 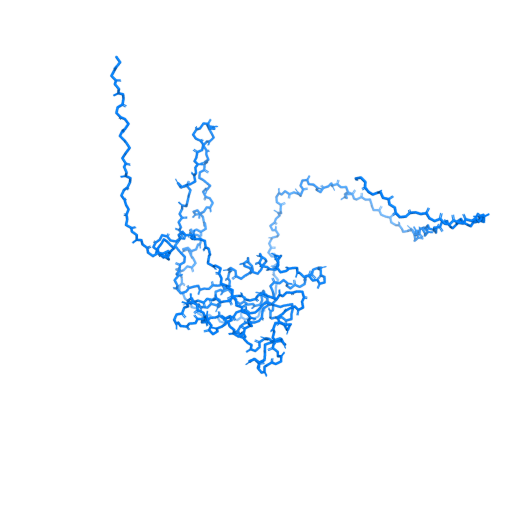-6.424 -6.905 1.00 94.12 89 GLU A N 1
ATOM 700 C CA . GLU A 1 89 ? 13.393 -7.430 -7.349 1.00 94.12 89 GLU A CA 1
ATOM 701 C C . GLU A 1 89 ? 14.583 -7.506 -6.397 1.00 94.12 89 GLU A C 1
ATOM 703 O O . GLU A 1 89 ? 15.029 -8.588 -6.032 1.00 94.12 89 GLU A O 1
ATOM 708 N N . SER A 1 90 ? 15.065 -6.350 -5.935 1.00 93.62 90 SER A N 1
ATOM 709 C CA . SER A 1 90 ? 16.149 -6.294 -4.953 1.00 93.62 90 SER A CA 1
ATOM 710 C C . SER A 1 90 ? 15.742 -6.902 -3.609 1.00 93.62 90 SER A C 1
ATOM 712 O O . SER A 1 90 ? 16.529 -7.613 -2.989 1.00 93.62 90 SER A O 1
ATOM 714 N N . ALA A 1 91 ? 14.509 -6.669 -3.150 1.00 93.00 91 ALA A N 1
ATOM 715 C CA . ALA A 1 91 ? 14.030 -7.266 -1.904 1.00 93.00 91 ALA A CA 1
ATOM 716 C C . ALA A 1 91 ? 13.845 -8.786 -2.038 1.00 93.00 91 ALA A C 1
ATOM 718 O O . ALA A 1 91 ? 14.167 -9.518 -1.105 1.00 93.00 91 ALA A O 1
ATOM 719 N N . LEU A 1 92 ? 13.384 -9.242 -3.206 1.00 94.31 92 LEU A N 1
ATOM 720 C CA . LEU A 1 92 ? 13.220 -10.655 -3.533 1.00 94.31 92 LEU A CA 1
ATOM 721 C C . LEU A 1 92 ? 14.564 -11.390 -3.598 1.00 94.31 92 LEU A C 1
ATOM 723 O O . LEU A 1 92 ? 14.739 -12.402 -2.930 1.00 94.31 92 LEU A O 1
ATOM 727 N N . ALA A 1 93 ? 15.542 -10.839 -4.319 1.00 93.00 93 ALA A N 1
ATOM 728 C CA . ALA A 1 93 ? 16.864 -11.445 -4.476 1.00 93.00 93 ALA A CA 1
ATOM 729 C C . ALA A 1 93 ? 17.646 -11.579 -3.155 1.00 93.00 93 ALA A C 1
ATOM 731 O O . ALA A 1 93 ? 18.534 -12.420 -3.046 1.00 93.00 93 ALA A O 1
ATOM 732 N N . ASN A 1 94 ? 17.332 -10.747 -2.156 1.00 92.56 94 ASN A N 1
ATOM 733 C CA . ASN A 1 94 ? 17.956 -10.796 -0.833 1.00 92.56 94 ASN A CA 1
ATOM 734 C C . ASN A 1 94 ? 17.239 -11.736 0.154 1.00 92.56 94 ASN A C 1
ATOM 736 O O . ASN A 1 94 ? 17.693 -11.874 1.290 1.00 92.56 94 ASN A O 1
ATOM 740 N N . ASP A 1 95 ? 16.122 -12.361 -0.230 1.00 93.75 95 ASP A N 1
ATOM 741 C CA . ASP A 1 95 ? 15.367 -13.263 0.639 1.00 93.75 95 ASP A CA 1
ATOM 742 C C . ASP A 1 95 ? 15.507 -14.724 0.196 1.00 93.75 95 ASP A C 1
ATOM 744 O O . ASP A 1 95 ? 14.770 -15.213 -0.654 1.00 93.75 95 ASP A O 1
ATOM 748 N N . GLU A 1 96 ? 16.416 -15.454 0.846 1.00 91.56 96 GLU A N 1
ATOM 749 C CA . GLU A 1 96 ? 16.693 -16.872 0.567 1.00 91.56 96 GLU A CA 1
ATOM 750 C C . GLU A 1 96 ? 15.474 -17.798 0.745 1.00 91.56 96 GLU A C 1
ATOM 752 O O . GLU A 1 96 ? 15.478 -18.933 0.267 1.00 91.56 96 GLU A O 1
ATOM 757 N N 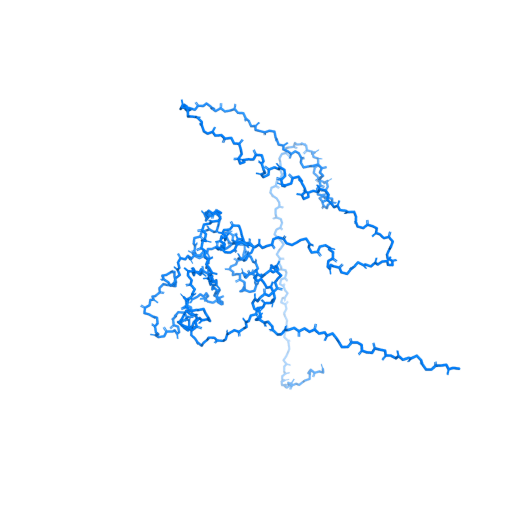. LYS A 1 97 ? 14.425 -17.351 1.451 1.00 91.38 97 LYS A N 1
ATOM 758 C CA . LYS A 1 97 ? 13.209 -18.151 1.676 1.00 91.38 97 LYS A CA 1
ATOM 759 C C . LYS A 1 97 ? 12.266 -18.131 0.475 1.00 91.38 97 LYS A C 1
ATOM 761 O O . LYS A 1 97 ? 11.366 -18.969 0.411 1.00 91.38 97 LYS A O 1
ATOM 766 N N . LEU A 1 98 ? 12.426 -17.171 -0.434 1.00 90.12 98 LEU A N 1
ATOM 767 C CA . LEU A 1 98 ? 11.617 -17.045 -1.639 1.00 90.12 98 LEU A CA 1
ATOM 768 C C . LEU A 1 98 ? 12.396 -17.646 -2.811 1.00 90.12 98 LEU A C 1
ATOM 770 O O . LEU A 1 98 ? 13.464 -17.176 -3.175 1.00 90.12 98 LEU A O 1
ATOM 774 N N . THR A 1 99 ? 11.860 -18.709 -3.409 1.00 86.38 99 THR A N 1
ATOM 775 C CA . THR A 1 99 ? 12.517 -19.443 -4.508 1.00 86.38 99 THR A CA 1
ATOM 776 C C . THR A 1 99 ? 12.116 -18.935 -5.892 1.00 86.38 99 THR A C 1
ATOM 778 O O . THR A 1 99 ? 12.240 -19.664 -6.873 1.00 86.38 99 THR A O 1
ATOM 781 N N . VAL A 1 100 ? 11.518 -17.750 -5.963 1.00 89.44 100 VAL A N 1
ATOM 782 C CA . VAL A 1 100 ? 10.893 -17.219 -7.173 1.00 89.44 100 VAL A CA 1
ATOM 783 C C . VAL A 1 100 ? 11.751 -16.085 -7.713 1.00 89.44 100 VAL A C 1
ATOM 785 O O . VAL A 1 100 ? 12.185 -15.238 -6.939 1.00 89.44 100 VAL A O 1
ATOM 788 N N . ASP A 1 101 ? 11.969 -16.066 -9.027 1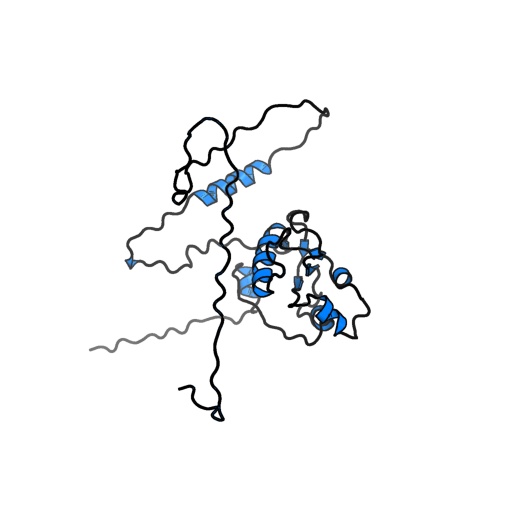.00 87.12 101 ASP A N 1
ATOM 789 C CA . ASP A 1 101 ? 12.794 -15.042 -9.682 1.00 87.12 101 ASP A CA 1
ATOM 790 C C . ASP A 1 101 ? 11.997 -13.774 -10.033 1.00 87.12 101 ASP A C 1
ATOM 792 O O . ASP A 1 101 ? 12.544 -12.671 -10.037 1.00 87.12 101 ASP A O 1
ATOM 796 N N . ASP A 1 102 ? 10.702 -13.922 -10.328 1.00 92.19 102 ASP A N 1
ATOM 797 C CA . ASP A 1 102 ? 9.827 -12.818 -10.720 1.00 92.19 102 ASP A CA 1
ATOM 798 C C . ASP A 1 102 ? 8.965 -12.342 -9.536 1.00 92.19 102 ASP A C 1
ATOM 800 O O . ASP A 1 102 ? 8.167 -13.131 -9.012 1.00 92.19 102 ASP A O 1
ATOM 804 N N . PRO A 1 103 ? 9.076 -11.070 -9.102 1.00 93.56 103 PRO A N 1
ATOM 805 C CA . PRO A 1 103 ? 8.246 -10.544 -8.026 1.00 93.56 103 PRO A CA 1
ATOM 806 C C . PRO A 1 103 ? 6.752 -10.553 -8.345 1.00 93.56 103 PRO A C 1
ATOM 808 O O . PRO A 1 103 ? 5.971 -10.606 -7.401 1.00 93.56 103 PRO A O 1
ATOM 811 N N . GLU A 1 104 ? 6.337 -10.516 -9.616 1.00 95.25 104 GLU A N 1
ATOM 812 C CA . GLU A 1 104 ? 4.915 -10.536 -9.992 1.00 95.25 104 GLU A CA 1
ATOM 813 C C . GLU A 1 104 ? 4.184 -11.760 -9.420 1.00 95.25 104 GLU A C 1
ATOM 815 O O . GLU A 1 104 ? 3.063 -11.644 -8.936 1.00 95.25 104 GLU A O 1
ATOM 820 N N . LEU A 1 105 ? 4.861 -12.909 -9.359 1.00 94.00 105 LEU A N 1
ATOM 821 C CA . LEU A 1 105 ? 4.307 -14.172 -8.865 1.00 94.00 105 LEU A CA 1
ATOM 822 C C . LEU A 1 105 ? 4.068 -14.206 -7.345 1.00 94.00 105 LEU A C 1
ATOM 824 O O . LEU A 1 105 ? 3.452 -15.147 -6.845 1.00 94.00 105 LEU A O 1
ATOM 828 N N . LEU A 1 106 ? 4.573 -13.221 -6.599 1.00 93.69 106 LEU A N 1
ATOM 829 C CA . LEU A 1 106 ? 4.346 -13.101 -5.155 1.00 93.69 106 LEU A CA 1
ATOM 830 C C . LEU A 1 106 ? 3.054 -12.360 -4.815 1.00 93.69 106 LEU A C 1
ATOM 832 O O . LEU A 1 106 ? 2.658 -12.349 -3.649 1.00 93.69 106 LEU A O 1
ATOM 836 N N . PHE A 1 107 ? 2.445 -11.700 -5.800 1.00 96.31 107 PHE A N 1
ATOM 837 C CA . PHE A 1 107 ? 1.300 -10.828 -5.601 1.00 96.31 107 PHE A CA 1
ATOM 838 C C . PHE A 1 107 ? 0.101 -11.317 -6.405 1.00 96.31 107 PHE A C 1
ATOM 840 O O . PHE A 1 107 ? 0.242 -11.810 -7.519 1.00 96.31 107 PHE A O 1
ATOM 847 N N . ASP A 1 108 ? -1.097 -11.104 -5.869 1.00 96.25 108 ASP A N 1
ATOM 848 C CA . ASP A 1 108 ? -2.334 -11.353 -6.616 1.00 96.25 108 ASP A CA 1
ATOM 849 C C . ASP A 1 108 ? -2.469 -10.371 -7.786 1.00 96.25 108 ASP A C 1
ATOM 851 O O . ASP A 1 108 ? -2.987 -10.700 -8.856 1.00 96.25 108 ASP A O 1
ATOM 855 N N . HIS A 1 109 ? -1.984 -9.144 -7.580 1.00 96.75 109 HIS A N 1
ATOM 856 C CA . HIS A 1 109 ? -1.964 -8.096 -8.587 1.00 96.75 109 HIS A CA 1
ATOM 857 C C . HIS A 1 109 ? -0.605 -7.407 -8.637 1.00 96.75 109 HIS A C 1
ATOM 859 O O . HIS A 1 109 ? -0.057 -6.994 -7.616 1.00 96.75 109 HIS A O 1
ATOM 865 N N . TYR A 1 110 ? -0.098 -7.197 -9.847 1.00 97.31 110 TYR A N 1
ATOM 866 C CA . TYR A 1 110 ? 1.132 -6.455 -10.085 1.00 97.31 110 TYR A CA 1
ATOM 867 C C . TYR A 1 110 ? 0.842 -5.300 -11.037 1.00 97.31 110 TYR A C 1
ATOM 869 O O . TYR A 1 110 ? 0.465 -5.510 -12.190 1.00 97.31 110 TYR A O 1
ATOM 877 N N . VAL A 1 111 ? 0.917 -4.066 -10.531 1.00 97.06 111 VAL A N 1
ATOM 878 C CA . VAL A 1 111 ? 0.275 -2.905 -11.167 1.00 97.06 111 VAL A CA 1
ATOM 879 C C . VAL A 1 111 ? 1.262 -1.763 -11.392 1.00 97.06 111 VAL A C 1
ATOM 881 O O . VAL A 1 111 ? 1.988 -1.353 -10.483 1.00 97.06 111 VAL A O 1
ATOM 884 N N . ASN A 1 112 ? 1.210 -1.188 -12.592 1.00 96.75 112 ASN A N 1
ATOM 885 C CA . ASN A 1 112 ? 1.799 0.101 -12.911 1.00 96.75 112 ASN A CA 1
ATOM 886 C C . ASN A 1 112 ? 0.813 1.228 -12.587 1.00 96.75 112 ASN A C 1
ATOM 888 O O . ASN A 1 112 ? -0.175 1.454 -13.292 1.00 96.75 112 ASN A O 1
ATOM 892 N N . VAL A 1 113 ? 1.119 1.944 -11.506 1.00 95.75 113 VAL A N 1
ATOM 893 C CA . VAL A 1 113 ? 0.306 3.034 -10.951 1.00 95.75 113 VAL A CA 1
ATOM 894 C C . VAL A 1 113 ? 0.455 4.359 -11.703 1.00 95.75 113 VAL A C 1
ATOM 896 O O . VAL A 1 113 ? -0.389 5.237 -11.538 1.00 95.75 113 VAL A O 1
ATOM 899 N N . LEU A 1 114 ? 1.492 4.511 -12.535 1.00 95.94 114 LEU A N 1
ATOM 900 C CA . LEU A 1 114 ? 1.697 5.693 -13.374 1.00 95.94 114 LEU A CA 1
ATOM 901 C C . LEU A 1 114 ? 2.161 5.312 -14.793 1.00 95.94 114 LEU A C 1
ATOM 903 O O . LEU A 1 114 ? 3.334 5.464 -15.150 1.00 95.94 114 LEU A O 1
ATOM 907 N N . PRO A 1 115 ? 1.230 4.871 -15.651 1.00 94.56 115 PRO A N 1
ATOM 908 C CA . PRO A 1 115 ? 1.517 4.624 -17.056 1.00 94.56 115 PRO A CA 1
ATOM 909 C C . PRO A 1 115 ? 1.983 5.905 -17.755 1.00 94.56 115 PRO A C 1
ATOM 911 O O . PRO A 1 115 ? 1.419 6.980 -17.546 1.00 94.56 115 PRO A O 1
ATOM 914 N N . ARG A 1 116 ? 2.967 5.781 -18.656 1.00 93.25 116 ARG A N 1
ATOM 915 C CA . ARG A 1 116 ? 3.563 6.913 -19.399 1.00 93.25 116 ARG A CA 1
ATOM 916 C C . ARG A 1 116 ? 4.182 7.978 -18.481 1.00 93.25 116 ARG A C 1
ATOM 918 O O . ARG A 1 116 ? 4.049 9.175 -18.738 1.00 93.25 116 ARG A O 1
ATOM 925 N N . GLN A 1 117 ? 4.859 7.544 -17.416 1.00 93.31 117 GLN A N 1
ATOM 926 C CA . GLN A 1 117 ? 5.650 8.437 -16.571 1.00 93.31 117 GLN A CA 1
ATOM 927 C C . GLN A 1 117 ? 6.665 9.244 -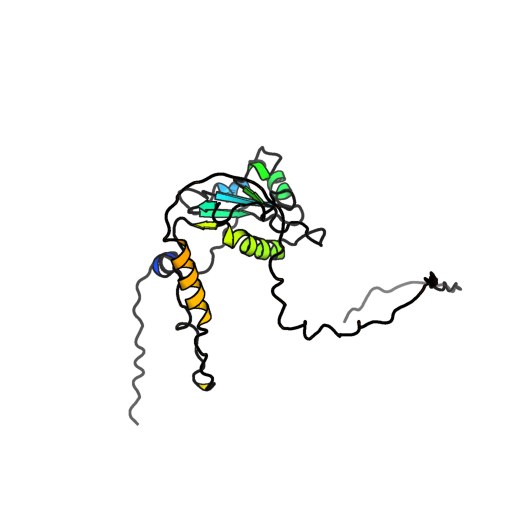17.402 1.00 93.31 117 GLN A C 1
ATOM 929 O O . GLN A 1 117 ? 7.307 8.722 -18.311 1.00 93.31 117 GLN A O 1
ATOM 934 N N . GLY A 1 118 ? 6.798 10.536 -17.091 1.00 93.38 118 GLY A N 1
ATOM 935 C CA . GLY A 1 118 ? 7.729 11.443 -17.776 1.00 93.38 118 GLY A CA 1
ATOM 936 C C . GLY A 1 118 ? 9.145 11.441 -17.194 1.00 93.38 118 GLY A C 1
ATOM 937 O O . GLY A 1 118 ? 10.043 12.059 -17.759 1.00 93.38 118 GLY A O 1
ATOM 938 N N . SER A 1 119 ? 9.350 10.767 -16.061 1.00 93.06 119 SER A N 1
ATOM 939 C CA . SER A 1 119 ? 10.655 10.569 -15.436 1.00 93.06 119 SER A CA 1
ATOM 940 C C . SER A 1 119 ? 11.146 9.143 -15.671 1.00 93.06 119 SER A C 1
ATOM 942 O O . SER A 1 119 ? 10.358 8.219 -15.861 1.00 93.06 119 SER A O 1
ATOM 944 N N . ARG A 1 120 ? 12.465 8.935 -15.617 1.00 91.31 120 ARG A N 1
ATOM 945 C CA . ARG A 1 120 ? 13.038 7.581 -15.667 1.00 91.31 120 ARG A CA 1
ATOM 946 C C . ARG A 1 120 ? 12.658 6.754 -14.437 1.00 91.31 120 ARG A C 1
ATOM 948 O O . ARG A 1 120 ? 12.444 5.557 -14.552 1.00 91.31 120 ARG A O 1
ATOM 955 N N . THR A 1 121 ? 12.595 7.390 -13.272 1.00 92.56 121 THR A N 1
ATOM 956 C CA . THR A 1 121 ? 12.284 6.753 -11.989 1.00 92.56 121 THR A CA 1
ATOM 957 C C . THR A 1 121 ? 11.269 7.596 -11.233 1.00 92.56 121 THR A C 1
ATOM 959 O O . THR A 1 121 ? 11.343 8.828 -11.270 1.00 92.56 121 THR A O 1
ATOM 962 N N . ILE A 1 122 ? 10.363 6.937 -10.520 1.00 94.31 122 ILE A N 1
ATOM 963 C CA . ILE A 1 122 ? 9.470 7.562 -9.543 1.00 94.31 122 ILE A CA 1
ATOM 964 C C . ILE A 1 122 ? 10.009 7.173 -8.173 1.00 94.31 122 ILE A C 1
ATOM 966 O O . ILE A 1 122 ? 10.239 5.988 -7.922 1.00 94.31 122 ILE A O 1
ATOM 970 N N . ARG A 1 123 ? 10.263 8.148 -7.299 1.00 95.19 123 ARG A N 1
ATOM 971 C CA . ARG A 1 123 ? 10.742 7.832 -5.950 1.00 95.19 123 ARG A CA 1
ATOM 972 C C . ARG A 1 123 ? 9.618 7.188 -5.142 1.00 95.19 123 ARG A C 1
ATOM 974 O O . ARG A 1 123 ? 8.445 7.480 -5.372 1.00 95.19 123 ARG A O 1
ATOM 981 N N . THR A 1 124 ? 9.952 6.322 -4.190 1.00 96.00 124 THR A N 1
ATOM 982 C CA . THR A 1 124 ? 8.959 5.547 -3.428 1.00 96.00 124 THR A CA 1
ATOM 983 C C . THR A 1 124 ? 7.923 6.443 -2.734 1.00 96.00 124 THR A C 1
ATOM 985 O O . THR A 1 124 ? 6.737 6.126 -2.734 1.00 96.00 124 THR A O 1
ATOM 988 N N . GLU A 1 125 ? 8.334 7.597 -2.206 1.00 96.25 125 GLU A N 1
ATOM 989 C CA . GLU A 1 125 ? 7.446 8.578 -1.573 1.00 96.25 125 GLU A CA 1
ATOM 990 C C . GLU A 1 125 ? 6.466 9.250 -2.552 1.00 96.25 125 GLU A C 1
ATOM 992 O O . GLU A 1 125 ? 5.339 9.574 -2.176 1.00 96.25 125 GLU A O 1
ATOM 997 N N . GLU A 1 126 ? 6.860 9.424 -3.815 1.00 95.50 126 GLU A N 1
ATOM 998 C CA . GLU A 1 126 ? 5.998 9.943 -4.884 1.00 95.50 126 GLU A CA 1
ATOM 999 C C . GLU A 1 126 ? 5.035 8.845 -5.353 1.00 95.50 126 GLU A C 1
ATOM 1001 O O . GLU A 1 126 ? 3.830 9.073 -5.487 1.00 95.50 126 GLU A O 1
ATOM 1006 N N . ALA A 1 127 ? 5.564 7.631 -5.538 1.00 95.56 127 ALA A N 1
ATOM 1007 C CA . ALA A 1 127 ? 4.806 6.459 -5.955 1.00 95.56 127 ALA A CA 1
ATOM 1008 C C . ALA A 1 127 ? 3.702 6.109 -4.953 1.00 95.56 127 ALA A C 1
ATOM 1010 O O . ALA A 1 127 ? 2.601 5.760 -5.372 1.00 95.56 127 ALA A O 1
ATOM 1011 N N . LEU A 1 128 ? 3.958 6.255 -3.648 1.00 96.19 128 LEU A N 1
ATOM 1012 C CA . LEU A 1 128 ? 2.981 5.987 -2.594 1.00 96.19 128 LEU A CA 1
ATOM 1013 C C . LEU A 1 128 ? 1.718 6.837 -2.766 1.00 96.19 128 LEU A C 1
ATOM 1015 O O . LEU A 1 128 ? 0.609 6.305 -2.766 1.00 96.19 128 LEU A O 1
ATOM 1019 N N . LEU A 1 129 ? 1.872 8.150 -2.954 1.00 97.00 129 LEU A N 1
ATOM 1020 C CA . LEU A 1 129 ? 0.730 9.055 -3.106 1.00 97.00 129 LEU A CA 1
ATOM 1021 C C . LEU A 1 129 ? -0.041 8.783 -4.400 1.00 97.00 129 LEU A C 1
ATOM 1023 O O . LEU A 1 129 ? -1.272 8.735 -4.390 1.00 97.00 129 LEU A O 1
ATOM 1027 N N . ILE A 1 130 ? 0.679 8.570 -5.502 1.00 96.69 130 ILE A N 1
ATOM 1028 C CA . ILE A 1 130 ? 0.078 8.296 -6.811 1.00 96.69 130 ILE A CA 1
ATOM 1029 C C . ILE A 1 130 ? -0.692 6.975 -6.780 1.00 96.69 130 ILE A C 1
ATOM 1031 O O . ILE A 1 130 ? -1.835 6.923 -7.227 1.00 96.69 130 ILE A O 1
ATOM 1035 N N . ALA A 1 131 ? -0.100 5.928 -6.208 1.00 96.81 131 ALA A N 1
ATOM 1036 C CA . ALA A 1 131 ? -0.718 4.616 -6.097 1.00 96.81 131 ALA A CA 1
ATOM 1037 C C . ALA A 1 131 ? -1.999 4.651 -5.268 1.00 96.81 131 ALA A C 1
ATOM 1039 O O . ALA A 1 131 ? -3.020 4.145 -5.722 1.00 96.81 131 ALA A O 1
ATOM 1040 N N . LEU A 1 132 ? -1.975 5.269 -4.082 1.00 96.31 132 LEU A N 1
ATOM 1041 C CA . LEU A 1 132 ? -3.161 5.340 -3.226 1.00 96.31 132 LEU A CA 1
ATOM 1042 C C . LEU A 1 132 ? -4.302 6.115 -3.898 1.00 96.31 132 LEU A C 1
ATOM 1044 O O . LEU A 1 132 ? -5.453 5.695 -3.807 1.00 96.31 132 LEU A O 1
ATOM 1048 N N . ALA A 1 133 ? -3.989 7.193 -4.623 1.00 96.62 133 ALA A N 1
ATOM 1049 C CA . ALA A 1 133 ? -4.983 7.944 -5.386 1.00 96.62 133 ALA A CA 1
ATOM 1050 C C . ALA A 1 133 ? -5.530 7.141 -6.581 1.00 96.62 133 ALA A C 1
ATOM 1052 O O . ALA A 1 133 ? -6.741 7.076 -6.781 1.00 96.62 133 ALA A O 1
ATOM 1053 N N . ALA A 1 134 ? -4.657 6.501 -7.363 1.00 95.94 134 ALA A N 1
ATOM 1054 C CA . ALA A 1 134 ? -5.049 5.739 -8.547 1.00 95.94 134 ALA A CA 1
ATOM 1055 C C . ALA A 1 134 ? -5.839 4.468 -8.196 1.00 95.94 134 ALA A C 1
ATOM 1057 O O . ALA A 1 134 ? -6.774 4.094 -8.907 1.00 95.94 134 ALA A O 1
ATOM 1058 N N . LEU A 1 135 ? -5.484 3.812 -7.088 1.00 96.06 135 LEU A N 1
ATOM 1059 C CA . LEU A 1 135 ? -6.146 2.600 -6.622 1.00 96.06 135 LEU A CA 1
ATOM 1060 C C . LEU A 1 135 ? -7.471 2.887 -5.919 1.00 96.06 135 LEU A C 1
ATOM 1062 O O . LEU A 1 135 ? -8.311 1.997 -5.901 1.00 96.06 135 LEU A O 1
ATOM 1066 N N . GLN A 1 136 ? -7.702 4.097 -5.397 1.00 94.25 136 GLN A N 1
ATOM 1067 C CA . GLN A 1 136 ? -8.897 4.438 -4.614 1.00 94.25 136 GLN A CA 1
ATOM 1068 C C . GLN A 1 136 ? -10.213 3.993 -5.278 1.00 94.25 136 GLN A C 1
ATOM 1070 O O . GLN A 1 136 ? -11.088 3.448 -4.613 1.00 94.25 136 GLN A O 1
ATOM 1075 N N . GLU A 1 137 ? -10.356 4.181 -6.593 1.00 94.31 137 GLU A N 1
ATOM 1076 C CA . GLU A 1 137 ? -11.566 3.779 -7.331 1.00 94.31 137 GLU A CA 1
ATOM 1077 C C . GLU A 1 137 ? -11.630 2.275 -7.656 1.00 94.31 137 GLU A C 1
ATOM 1079 O O . GLU A 1 137 ? -12.680 1.755 -8.051 1.00 94.31 137 GLU A O 1
ATOM 1084 N N . LYS A 1 138 ? -10.507 1.569 -7.518 1.00 95.06 138 LYS A N 1
ATOM 1085 C CA . LYS A 1 138 ? -10.350 0.134 -7.792 1.00 95.06 138 LYS A CA 1
ATOM 1086 C C . LYS A 1 138 ? -10.642 -0.719 -6.558 1.00 95.06 138 LYS A C 1
ATOM 1088 O O . LYS A 1 138 ? -11.045 -1.870 -6.705 1.00 95.06 138 LYS A O 1
ATOM 1093 N N . LEU A 1 139 ? -10.489 -0.146 -5.364 1.00 94.62 139 LEU A N 1
ATOM 1094 C CA . LEU A 1 139 ? -10.715 -0.821 -4.089 1.00 94.62 139 LEU A CA 1
ATOM 1095 C C . LEU A 1 139 ? -12.206 -1.031 -3.798 1.00 94.62 139 LEU A C 1
ATOM 1097 O O . LEU A 1 139 ? -13.029 -0.130 -3.969 1.00 94.62 139 LEU A O 1
ATOM 1101 N N . GLN A 1 140 ? -12.539 -2.219 -3.301 1.00 94.31 140 GLN A N 1
ATOM 1102 C CA . GLN A 1 140 ? -13.850 -2.567 -2.771 1.00 94.31 140 GLN A CA 1
ATOM 1103 C C . GLN A 1 140 ? -13.678 -3.283 -1.418 1.00 94.31 140 GLN A C 1
ATOM 1105 O O . GLN A 1 140 ? -13.612 -4.512 -1.362 1.00 94.31 140 GLN A O 1
ATOM 1110 N N . PRO A 1 141 ? -13.580 -2.534 -0.304 1.00 92.19 141 PRO A N 1
ATOM 1111 C CA . PRO A 1 141 ? -13.487 -3.156 1.009 1.00 92.19 141 PRO A CA 1
ATOM 1112 C C . PRO A 1 141 ? -14.800 -3.876 1.350 1.00 92.19 141 PRO A C 1
ATOM 1114 O O . PRO A 1 141 ? -15.890 -3.382 1.051 1.00 92.19 141 PRO A O 1
ATOM 1117 N N . GLN A 1 142 ? -14.699 -5.041 1.995 1.00 89.12 142 GLN A N 1
ATOM 1118 C CA . GLN A 1 142 ? -15.860 -5.821 2.454 1.00 89.12 142 GLN A CA 1
ATOM 1119 C C . GLN A 1 142 ? -16.688 -5.053 3.491 1.00 89.12 142 GLN A C 1
ATOM 1121 O O . GLN A 1 142 ? -17.918 -5.093 3.485 1.00 89.12 142 GLN A O 1
ATOM 1126 N N . VAL A 1 143 ? -16.006 -4.313 4.367 1.00 84.94 143 VAL A N 1
ATOM 1127 C CA . VAL A 1 143 ? -16.633 -3.351 5.272 1.00 84.94 143 VAL A CA 1
ATOM 1128 C C . VAL A 1 143 ? -16.613 -1.995 4.581 1.00 84.94 143 VAL A C 1
ATOM 1130 O O . VAL A 1 143 ? -15.546 -1.424 4.375 1.00 84.94 143 VAL A O 1
ATOM 1133 N N . ALA A 1 144 ? -17.787 -1.498 4.196 1.00 79.06 144 ALA A N 1
ATOM 1134 C CA . ALA A 1 144 ? -17.901 -0.201 3.543 1.00 79.06 144 ALA A CA 1
ATOM 1135 C C . ALA A 1 144 ? -17.492 0.936 4.491 1.00 79.06 144 ALA A C 1
ATOM 1137 O O . ALA A 1 144 ? -17.830 0.914 5.677 1.00 79.06 144 ALA A O 1
ATOM 1138 N N . ASP A 1 145 ? -16.814 1.945 3.945 1.00 74.88 145 ASP A N 1
ATOM 1139 C CA . ASP A 1 145 ? -16.475 3.152 4.692 1.00 74.88 145 ASP A CA 1
ATOM 1140 C C . ASP A 1 145 ? -17.752 3.869 5.149 1.00 74.88 145 ASP A C 1
ATOM 1142 O O . ASP A 1 145 ? -18.699 4.067 4.378 1.00 74.88 145 ASP A O 1
ATOM 1146 N N . VAL A 1 146 ? -17.776 4.268 6.421 1.00 77.50 146 VAL A N 1
ATOM 1147 C CA . VAL A 1 146 ? -18.849 5.101 6.964 1.00 77.50 146 VAL A CA 1
ATOM 1148 C C . VAL A 1 146 ? -18.567 6.544 6.551 1.00 77.50 146 VAL A C 1
ATOM 1150 O O . VAL A 1 146 ? -17.608 7.161 7.008 1.00 77.50 146 VAL A O 1
ATOM 1153 N N . GLU A 1 147 ? -19.398 7.084 5.664 1.00 70.75 147 GLU A N 1
ATOM 1154 C CA . GLU A 1 147 ? -19.342 8.490 5.253 1.00 70.75 147 GLU A CA 1
ATOM 1155 C C . GLU A 1 147 ? -19.805 9.377 6.422 1.00 70.75 147 GLU A C 1
ATOM 1157 O O . GLU A 1 147 ? -21.001 9.472 6.708 1.00 70.75 147 GLU A O 1
ATOM 1162 N N . ILE A 1 148 ? -18.859 10.019 7.114 1.00 67.31 148 ILE A N 1
ATOM 1163 C CA . ILE A 1 148 ? -19.150 10.990 8.177 1.00 67.31 148 ILE A CA 1
ATOM 1164 C C . ILE A 1 148 ? -19.098 12.405 7.601 1.00 67.31 148 ILE A C 1
ATOM 1166 O O . ILE A 1 148 ? -18.113 12.800 6.977 1.00 67.31 148 ILE A O 1
ATOM 1170 N N . ASP A 1 149 ? -20.123 13.210 7.885 1.00 65.62 149 ASP A N 1
ATOM 1171 C CA . ASP A 1 149 ? -20.058 14.660 7.696 1.00 65.62 149 ASP A CA 1
ATOM 1172 C C . ASP A 1 149 ? -19.227 15.294 8.826 1.00 65.62 149 ASP A C 1
ATOM 1174 O O . ASP A 1 149 ? -19.741 15.723 9.859 1.00 65.62 149 ASP A O 1
ATOM 1178 N N . SER A 1 150 ? -17.905 15.325 8.645 1.00 62.97 150 SER A N 1
ATOM 1179 C CA . SER A 1 150 ? -16.948 15.882 9.614 1.00 62.97 150 SER A CA 1
ATOM 1180 C C . SER A 1 150 ? -17.038 17.407 9.767 1.00 62.97 150 SER A C 1
ATOM 1182 O O . SER A 1 150 ? -16.290 17.989 10.553 1.00 62.97 150 SER A O 1
ATOM 1184 N N . THR A 1 151 ? -17.928 18.078 9.029 1.00 66.12 151 THR A N 1
ATOM 1185 C CA . THR A 1 151 ? -18.042 19.546 8.982 1.00 66.12 151 THR A CA 1
ATOM 1186 C C . THR A 1 151 ? -18.337 20.165 10.351 1.00 66.12 151 THR A C 1
ATOM 1188 O O . THR A 1 151 ? -17.949 21.305 10.616 1.00 66.12 151 THR A O 1
ATOM 1191 N N . ASP A 1 152 ? -18.993 19.424 11.244 1.00 63.28 152 ASP A N 1
ATOM 1192 C CA . ASP A 1 152 ? -19.316 19.891 12.596 1.00 63.28 152 ASP A CA 1
ATOM 1193 C C . ASP A 1 152 ? -18.218 19.612 13.633 1.00 63.28 152 ASP A C 1
ATOM 1195 O O . ASP A 1 152 ? -18.253 20.191 14.716 1.00 63.28 152 ASP A O 1
ATOM 1199 N N . LEU A 1 153 ? -17.215 18.793 13.291 1.00 64.31 153 LEU A N 1
ATOM 1200 C CA . LEU A 1 153 ? -16.049 18.507 14.138 1.00 64.31 153 LEU A CA 1
ATOM 1201 C C . LEU A 1 153 ? -14.848 19.407 13.824 1.00 64.31 153 LEU A C 1
ATOM 1203 O O . LEU A 1 153 ? -13.907 19.478 14.615 1.00 64.31 153 LEU A O 1
ATOM 1207 N N . LEU A 1 154 ? -14.863 20.093 12.677 1.00 61.09 154 LEU A N 1
ATOM 1208 C CA . LEU A 1 154 ? -13.831 21.066 12.339 1.00 61.09 154 LEU A CA 1
ATOM 1209 C C . LEU A 1 154 ? -13.976 22.305 13.242 1.00 61.09 154 LEU A C 1
ATOM 1211 O O . LEU A 1 154 ? -15.076 22.858 13.323 1.00 61.09 154 LEU A O 1
ATOM 1215 N N . PRO A 1 155 ? -12.896 22.773 13.900 1.00 56.72 155 PRO A N 1
ATOM 1216 C CA . PRO A 1 155 ? -12.931 23.992 14.699 1.00 56.72 155 PRO A CA 1
ATOM 1217 C C . PRO A 1 155 ? -13.395 25.172 13.839 1.00 56.72 155 PRO A C 1
ATOM 1219 O O . PRO A 1 155 ? -12.720 25.561 12.886 1.00 56.72 155 PRO A O 1
ATOM 1222 N N . LYS A 1 156 ? -14.564 25.732 14.157 1.00 61.12 156 LYS A N 1
ATOM 1223 C CA . LYS A 1 156 ? -15.096 26.923 13.489 1.00 61.12 156 LYS A CA 1
ATOM 1224 C C . LYS A 1 156 ? -14.589 28.143 14.250 1.00 61.12 156 LYS A C 1
ATOM 1226 O O . LYS A 1 156 ? -14.788 28.244 15.458 1.00 61.12 156 LYS A O 1
ATOM 1231 N N . SER A 1 157 ? -13.923 29.062 13.561 1.00 60.75 157 SER A N 1
ATOM 1232 C CA . SER A 1 157 ? -13.569 30.355 14.135 1.00 60.75 157 SER A CA 1
ATOM 1233 C C . SER A 1 157 ? -14.834 31.207 14.254 1.00 60.75 157 SER A C 1
ATOM 1235 O O . SER A 1 157 ? -15.288 31.816 13.286 1.00 60.75 157 SER A O 1
ATOM 1237 N N . GLU A 1 158 ? -15.428 31.240 15.446 1.00 63.03 158 GLU A N 1
ATOM 1238 C CA . GLU A 1 158 ? -16.593 32.095 15.727 1.00 63.03 158 GLU A CA 1
ATOM 1239 C C . GLU A 1 158 ? -16.257 33.593 15.558 1.00 63.03 158 GLU A C 1
ATOM 1241 O O . GLU A 1 158 ? -17.124 34.387 15.197 1.00 63.03 158 GLU A O 1
ATOM 1246 N N . ASP A 1 159 ? -14.977 33.959 15.690 1.00 58.97 159 ASP A N 1
ATOM 1247 C CA . ASP A 1 159 ? -14.480 35.339 15.606 1.00 58.97 159 ASP A CA 1
ATOM 1248 C C . ASP A 1 159 ? -14.356 35.899 14.180 1.00 58.97 159 ASP A C 1
ATOM 1250 O O . ASP A 1 159 ? -14.199 37.106 13.998 1.00 58.97 159 ASP A O 1
ATOM 1254 N N . SER A 1 160 ? -14.411 35.064 13.136 1.00 63.50 160 SER A N 1
ATOM 1255 C CA . SER A 1 160 ? -14.168 35.543 11.765 1.00 63.50 160 SER A CA 1
ATOM 1256 C C . SER A 1 160 ? -15.374 36.232 11.129 1.00 63.50 160 SER A C 1
ATOM 1258 O O . SER A 1 160 ? -15.220 36.860 10.086 1.00 63.50 160 SER A O 1
ATOM 1260 N N . GLY A 1 161 ? -16.587 36.060 11.671 1.00 54.19 161 GLY A N 1
ATOM 1261 C CA . GLY A 1 161 ? -17.830 36.571 11.071 1.00 54.19 161 GLY A CA 1
ATOM 1262 C C . GLY A 1 161 ? -18.159 36.021 9.669 1.00 54.19 161 GLY A C 1
ATOM 1263 O O . GLY A 1 161 ? -19.166 36.405 9.072 1.00 54.19 161 GLY A O 1
ATOM 1264 N N . ILE A 1 162 ? -17.340 35.114 9.126 1.00 56.66 162 ILE A N 1
ATOM 1265 C CA . ILE A 1 162 ? -17.520 34.511 7.805 1.00 56.66 162 ILE A CA 1
ATOM 1266 C C . ILE A 1 162 ? -18.358 33.245 7.975 1.00 56.66 162 ILE A C 1
ATOM 1268 O O . ILE A 1 162 ? -17.869 32.195 8.389 1.00 56.66 162 ILE A O 1
ATOM 1272 N N . ALA A 1 163 ? -19.644 33.334 7.636 1.00 52.28 163 ALA A N 1
ATOM 1273 C CA . ALA A 1 163 ? -20.501 32.163 7.528 1.00 52.28 163 ALA A CA 1
ATOM 1274 C C . ALA A 1 163 ? -20.044 31.305 6.336 1.00 52.28 163 ALA A C 1
ATOM 1276 O O . ALA A 1 163 ? -20.316 31.645 5.181 1.00 52.28 163 ALA A O 1
ATOM 1277 N N . VAL A 1 164 ? -19.369 30.183 6.603 1.00 54.62 164 VAL A N 1
ATOM 1278 C CA . VAL A 1 164 ? -19.089 29.164 5.582 1.00 54.62 164 VAL A CA 1
ATOM 1279 C C . VAL A 1 164 ? -20.434 28.576 5.151 1.00 54.62 164 VAL A C 1
ATOM 1281 O O . VAL A 1 164 ? -21.075 27.819 5.883 1.00 54.62 164 VAL A O 1
ATOM 1284 N N . ARG A 1 165 ? -20.935 29.004 3.987 1.00 52.19 165 ARG A N 1
ATOM 1285 C CA . ARG A 1 165 ? -22.181 28.475 3.425 1.00 52.19 165 ARG A CA 1
ATOM 1286 C C . ARG A 1 165 ? -21.954 27.022 3.014 1.00 52.19 165 ARG A C 1
ATOM 1288 O O . ARG A 1 165 ? -20.948 26.705 2.394 1.00 52.19 165 ARG A O 1
ATOM 1295 N N . ARG A 1 166 ? -22.917 26.154 3.339 1.00 53.69 166 ARG A N 1
ATOM 1296 C CA . ARG A 1 166 ? -22.964 24.772 2.846 1.00 53.69 166 ARG A CA 1
ATOM 1297 C C . ARG A 1 166 ? -22.954 24.800 1.317 1.00 53.69 166 ARG A C 1
ATOM 1299 O O . ARG A 1 166 ? -23.924 25.269 0.721 1.00 53.69 166 ARG A O 1
ATOM 1306 N N . ASP A 1 167 ? -21.902 24.289 0.687 1.00 44.97 167 ASP A N 1
ATOM 1307 C CA . ASP A 1 167 ? -21.908 24.099 -0.759 1.00 44.97 167 ASP A CA 1
ATOM 1308 C C . ASP A 1 167 ? -22.910 22.994 -1.114 1.00 44.97 167 ASP A C 1
ATOM 1310 O O . ASP A 1 167 ? -22.701 21.802 -0.897 1.00 44.97 167 ASP A O 1
ATOM 1314 N N . VAL A 1 168 ? -24.032 23.404 -1.707 1.00 43.16 168 VAL A N 1
ATOM 1315 C CA . VAL A 1 168 ? -25.163 22.565 -2.161 1.00 43.16 168 VAL A CA 1
ATOM 1316 C C . VAL A 1 168 ? -24.762 21.610 -3.313 1.00 43.16 168 VAL A C 1
ATOM 1318 O O . VAL A 1 168 ? -25.596 20.969 -3.949 1.00 43.16 168 VAL A O 1
ATOM 1321 N N . LEU A 1 169 ? -23.470 21.483 -3.624 1.00 40.88 169 LEU A N 1
ATOM 1322 C CA . LEU A 1 169 ? -22.969 20.640 -4.710 1.00 40.88 169 LEU A CA 1
ATOM 1323 C C . LEU A 1 169 ? -22.948 19.146 -4.344 1.00 40.88 169 LEU A C 1
ATOM 1325 O O . LEU A 1 169 ? -23.106 18.308 -5.235 1.00 40.88 169 LEU A O 1
ATOM 1329 N N . VAL A 1 170 ? -22.870 18.794 -3.056 1.00 44.66 170 VAL A N 1
ATOM 1330 C CA . VAL A 1 170 ? -22.870 17.386 -2.609 1.00 44.66 170 VAL A CA 1
ATOM 1331 C C . VAL A 1 170 ? -24.251 16.732 -2.769 1.00 44.66 170 VAL A C 1
ATOM 1333 O O . VAL A 1 170 ? -24.359 15.571 -3.172 1.00 44.66 170 VAL A O 1
ATOM 1336 N N . SER A 1 171 ? -25.336 17.490 -2.593 1.00 39.91 171 SER A N 1
ATOM 1337 C CA . SER A 1 171 ? -26.705 16.965 -2.711 1.00 39.91 171 SER A CA 1
ATOM 1338 C C . SER A 1 171 ? -27.126 16.658 -4.158 1.00 39.91 171 SER A C 1
ATOM 1340 O O . SER A 1 171 ? -28.000 15.819 -4.387 1.00 39.91 171 SER A O 1
ATOM 1342 N N . LYS A 1 172 ? -26.463 17.244 -5.168 1.00 42.69 172 LYS A N 1
ATOM 1343 C CA . LYS A 1 172 ? -26.704 16.896 -6.582 1.00 42.69 172 LYS A CA 1
ATOM 1344 C C . LYS A 1 172 ? -26.052 15.569 -6.994 1.00 42.69 172 LYS A C 1
ATOM 1346 O O . LYS A 1 172 ? -26.615 14.871 -7.838 1.00 42.69 172 LYS A O 1
ATOM 1351 N N . LYS A 1 173 ? -24.926 15.177 -6.380 1.00 46.06 173 LYS A N 1
ATOM 1352 C CA . LYS A 1 173 ? -24.266 13.881 -6.648 1.00 46.06 173 LYS A CA 1
ATOM 1353 C C . LYS A 1 173 ? -25.110 12.709 -6.134 1.00 46.06 173 LYS A C 1
ATOM 1355 O O . LYS A 1 173 ? -25.273 11.721 -6.845 1.00 46.06 173 LYS A O 1
ATOM 1360 N N . GLN A 1 174 ? -25.739 12.860 -4.965 1.00 48.25 174 GLN A N 1
ATOM 1361 C CA . GLN A 1 174 ? -26.661 11.857 -4.413 1.00 48.25 174 GLN A CA 1
ATOM 1362 C C . GLN A 1 174 ? -27.931 11.691 -5.261 1.00 48.25 174 GLN A C 1
ATOM 1364 O O . GLN A 1 174 ? -28.349 10.566 -5.527 1.00 48.25 174 GLN A O 1
ATOM 1369 N N . LYS A 1 175 ? -28.510 12.790 -5.768 1.00 39.50 175 LYS A N 1
ATOM 1370 C CA . LYS A 1 175 ? -29.707 12.718 -6.624 1.00 39.50 175 LYS A CA 1
ATOM 1371 C C . LYS A 1 175 ? -29.427 12.043 -7.973 1.00 39.50 175 LYS A C 1
ATOM 1373 O O . LYS A 1 175 ? -30.281 11.319 -8.473 1.00 39.50 175 LYS A O 1
ATOM 1378 N N . LYS A 1 176 ? -28.224 12.233 -8.529 1.00 40.25 176 LYS A N 1
ATOM 1379 C CA . LYS A 1 176 ? -27.797 11.582 -9.777 1.00 40.25 176 LYS A CA 1
ATOM 1380 C C . LYS A 1 176 ? -27.493 10.093 -9.586 1.00 40.25 176 LYS A C 1
ATOM 1382 O O . LYS A 1 176 ? -27.788 9.314 -10.478 1.00 40.25 176 LYS A O 1
ATOM 1387 N N . ARG A 1 177 ? -26.961 9.687 -8.425 1.00 42.91 177 ARG A N 1
ATOM 1388 C CA . ARG A 1 177 ? -26.691 8.271 -8.114 1.00 42.91 177 ARG A CA 1
ATOM 1389 C C . ARG A 1 177 ? -27.980 7.473 -7.883 1.00 42.91 177 ARG A C 1
ATOM 1391 O O . ARG A 1 177 ? -28.085 6.365 -8.380 1.00 42.91 177 ARG A O 1
ATOM 1398 N N . LYS A 1 178 ? -28.986 8.078 -7.241 1.00 37.94 178 LYS A N 1
ATOM 1399 C CA . LYS A 1 178 ? -30.296 7.444 -7.008 1.00 37.94 178 LYS A CA 1
ATOM 1400 C C . LYS A 1 178 ? -31.144 7.282 -8.280 1.00 37.94 178 LYS A C 1
ATOM 1402 O O . LYS A 1 178 ? -31.985 6.404 -8.335 1.00 37.94 178 LYS A O 1
ATOM 1407 N N . GLN A 1 179 ? -30.932 8.113 -9.304 1.00 34.94 179 GLN A N 1
ATOM 1408 C CA . GLN A 1 179 ? -31.668 8.008 -10.573 1.00 34.94 179 GLN A CA 1
ATOM 1409 C C . GLN A 1 179 ? -31.155 6.911 -11.515 1.00 34.94 179 GLN A C 1
ATOM 1411 O O . GLN A 1 179 ? -31.851 6.588 -12.468 1.00 34.94 179 GLN A O 1
ATOM 1416 N N . VAL A 1 180 ? -29.956 6.368 -11.287 1.00 43.50 180 VAL A N 1
ATOM 1417 C CA . VAL A 1 180 ? -29.358 5.346 -12.167 1.00 43.50 180 VAL A CA 1
ATOM 1418 C C . VAL A 1 180 ? -29.748 3.922 -11.740 1.00 43.50 180 VAL A C 1
ATOM 1420 O O . VAL A 1 180 ? -29.605 2.997 -12.526 1.00 43.50 180 VAL A O 1
ATOM 1423 N N . GLU A 1 181 ? -30.273 3.741 -10.526 1.00 41.16 181 GLU A N 1
ATOM 1424 C CA . GLU A 1 181 ? -30.551 2.418 -9.941 1.00 41.16 181 GLU A CA 1
ATOM 1425 C C . GLU A 1 181 ? -31.979 1.893 -10.210 1.00 41.16 181 GLU A C 1
ATOM 1427 O O . GLU A 1 181 ? -32.218 0.700 -10.066 1.00 41.16 181 GLU A O 1
ATOM 1432 N N . ASP A 1 182 ? -32.909 2.744 -10.664 1.00 38.28 182 ASP A N 1
ATOM 1433 C CA . ASP A 1 182 ? -34.327 2.395 -10.865 1.00 38.28 182 ASP A CA 1
ATOM 1434 C C . ASP A 1 182 ? -34.739 2.434 -12.356 1.00 38.28 182 ASP A C 1
ATOM 1436 O O . ASP A 1 182 ? -35.480 3.322 -12.774 1.00 38.28 182 ASP A O 1
ATOM 1440 N N . THR A 1 183 ? -34.294 1.472 -13.176 1.00 28.97 183 THR A N 1
ATOM 1441 C CA . THR A 1 183 ? -34.969 1.116 -14.454 1.00 28.97 183 THR A CA 1
ATOM 1442 C C . THR A 1 183 ? -34.607 -0.318 -14.884 1.00 28.97 183 THR A C 1
ATOM 1444 O O . THR A 1 183 ? -33.415 -0.615 -14.924 1.00 28.97 183 THR A O 1
ATOM 1447 N N . PRO A 1 184 ? -35.573 -1.207 -15.211 1.00 30.28 184 PRO A N 1
ATOM 1448 C CA . PRO A 1 184 ? -35.291 -2.582 -15.635 1.00 30.28 184 PRO A CA 1
ATOM 1449 C C . PRO A 1 184 ? -35.162 -2.750 -17.166 1.00 30.28 184 PRO A C 1
ATOM 1451 O O . PRO A 1 184 ? -35.752 -1.994 -17.936 1.00 30.28 184 PRO A O 1
ATOM 1454 N N . ASP A 1 185 ? -34.387 -3.773 -17.549 1.00 26.17 185 ASP A N 1
ATOM 1455 C CA . ASP A 1 185 ? -34.010 -4.245 -18.896 1.00 26.17 185 ASP A CA 1
ATOM 1456 C C . ASP A 1 185 ? -35.181 -4.606 -19.834 1.00 26.17 185 ASP A C 1
ATOM 1458 O O . ASP A 1 185 ? -36.071 -5.359 -19.445 1.00 26.17 185 ASP A O 1
ATOM 1462 N N . GLU A 1 186 ? -35.079 -4.218 -21.114 1.00 24.84 186 GLU A N 1
ATOM 1463 C CA . GLU A 1 186 ? -35.582 -5.003 -22.257 1.00 24.84 186 GLU A CA 1
ATOM 1464 C C . GLU A 1 186 ? -34.665 -4.846 -23.491 1.00 24.84 186 GLU A C 1
ATOM 1466 O O . GLU A 1 186 ? -34.187 -3.762 -23.827 1.00 24.84 186 GLU A O 1
ATOM 1471 N N . THR A 1 187 ? -34.422 -5.974 -24.159 1.00 27.56 187 THR A N 1
ATOM 1472 C CA . THR A 1 187 ? -33.495 -6.211 -25.278 1.00 27.56 187 THR A CA 1
ATOM 1473 C C . THR A 1 187 ? -34.105 -5.929 -26.656 1.00 27.56 187 THR A C 1
ATOM 1475 O O . THR A 1 187 ? -35.147 -6.510 -26.939 1.00 27.56 187 THR A O 1
ATOM 1478 N N . VAL A 1 188 ? -33.404 -5.227 -27.568 1.00 28.36 188 VAL A N 1
ATOM 1479 C CA . VAL A 1 188 ? -33.461 -5.458 -29.039 1.00 28.36 188 VAL A CA 1
ATOM 1480 C C . VAL A 1 188 ? -32.124 -5.071 -29.708 1.00 28.36 188 VAL A C 1
ATOM 1482 O O . VAL A 1 188 ? -31.522 -4.053 -29.380 1.00 28.36 188 VAL A O 1
ATOM 1485 N N . VAL A 1 189 ? -31.689 -5.920 -30.644 1.00 30.28 189 VAL A N 1
ATOM 1486 C CA . VAL A 1 189 ? -30.474 -5.888 -31.483 1.00 30.28 189 VAL A CA 1
ATOM 1487 C C . VAL A 1 189 ? -30.646 -4.978 -32.713 1.00 30.28 189 VAL A C 1
ATOM 1489 O O . VAL A 1 189 ? -31.649 -5.135 -33.400 1.00 30.28 189 VAL A O 1
ATOM 1492 N N . ASP A 1 190 ? -29.670 -4.105 -33.016 1.00 26.31 190 ASP A N 1
ATOM 1493 C CA . ASP A 1 190 ? -29.080 -3.899 -34.366 1.00 26.31 190 ASP A CA 1
ATOM 1494 C C . ASP A 1 190 ? -27.919 -2.866 -34.342 1.00 26.31 190 ASP A C 1
ATOM 1496 O O . ASP A 1 190 ? -28.014 -1.815 -33.708 1.00 26.31 190 ASP A O 1
ATOM 1500 N N . GLU A 1 191 ? -26.827 -3.147 -35.063 1.00 28.20 191 GLU A N 1
ATOM 1501 C CA . GLU A 1 191 ? -25.692 -2.245 -35.375 1.00 28.20 191 GLU A CA 1
ATOM 1502 C C . GLU A 1 191 ? -25.584 -2.084 -36.913 1.00 28.20 191 GLU A C 1
ATOM 1504 O O . GLU A 1 191 ? -26.061 -2.964 -37.630 1.00 28.20 191 GLU A O 1
ATOM 1509 N N . PRO A 1 192 ? -24.836 -1.113 -37.485 1.00 36.47 192 PRO A N 1
ATOM 1510 C CA . PRO A 1 192 ? -24.454 0.214 -36.997 1.00 36.47 192 PRO A CA 1
ATOM 1511 C C . PRO A 1 192 ? -24.755 1.332 -38.029 1.00 36.47 192 PRO A C 1
ATOM 1513 O O . PRO A 1 192 ? -24.799 1.112 -39.240 1.00 36.47 192 PRO A O 1
ATOM 1516 N N . SER A 1 193 ? -24.853 2.592 -37.591 1.00 27.16 193 SER A N 1
ATOM 1517 C CA . SER A 1 193 ? -24.725 3.738 -38.508 1.00 27.16 193 SER A CA 1
ATOM 1518 C C . SER A 1 193 ? -23.941 4.883 -37.877 1.00 27.16 193 SER A C 1
ATOM 1520 O O . SER A 1 193 ? -24.293 5.393 -36.814 1.00 27.16 193 SER A O 1
ATOM 1522 N N . PHE A 1 194 ? -22.872 5.286 -38.562 1.00 26.48 194 PHE A N 1
ATOM 1523 C CA . PHE A 1 194 ? -21.994 6.393 -38.207 1.00 26.48 194 PHE A CA 1
ATOM 1524 C C . PHE A 1 194 ? -22.685 7.769 -38.281 1.00 26.48 194 PHE A C 1
ATOM 1526 O O . PHE A 1 194 ? -23.496 8.037 -39.166 1.00 26.48 194 PHE A O 1
ATOM 1533 N N . SER A 1 195 ? -22.170 8.677 -37.441 1.00 29.44 195 SER A N 1
ATOM 1534 C CA . SER A 1 195 ? -22.201 10.153 -37.499 1.00 29.44 195 SER A CA 1
ATOM 1535 C C . SER A 1 195 ? -23.292 10.909 -36.713 1.00 29.44 195 SER A C 1
ATOM 1537 O O . SER A 1 195 ? -24.418 11.106 -37.160 1.00 29.44 195 SER A O 1
ATOM 1539 N N . LYS A 1 196 ? -22.880 11.498 -35.577 1.00 31.84 196 LYS A N 1
ATOM 1540 C CA . LYS A 1 196 ? -22.662 12.956 -35.428 1.00 31.84 196 LYS A CA 1
ATOM 1541 C C . LYS A 1 196 ? -21.930 13.267 -34.106 1.00 31.84 196 LYS A C 1
ATOM 1543 O O . LYS A 1 196 ? -22.221 12.636 -33.094 1.00 31.84 196 LYS A O 1
ATOM 1548 N N . PRO A 1 197 ? -20.972 14.212 -34.096 1.00 32.25 197 PRO A N 1
ATOM 1549 C CA . PRO A 1 197 ? -20.184 14.533 -32.910 1.00 32.25 197 PRO A CA 1
ATOM 1550 C C . PRO A 1 197 ? -21.016 15.284 -31.860 1.00 32.25 197 PRO A C 1
ATOM 1552 O O . PRO A 1 197 ? -21.730 16.236 -32.177 1.00 32.25 197 PRO A O 1
ATOM 1555 N N . LEU A 1 198 ? -20.889 14.856 -30.602 1.00 35.03 198 LEU A N 1
ATOM 1556 C CA . LEU A 1 198 ? -21.446 15.528 -29.427 1.00 35.03 198 LEU A CA 1
ATOM 1557 C C . LEU A 1 198 ? -20.880 16.957 -29.291 1.00 35.03 198 LEU A C 1
ATOM 1559 O O . LEU A 1 198 ? -19.706 17.188 -29.606 1.00 35.03 198 LEU A O 1
ATOM 1563 N N . PRO A 1 199 ? -21.683 17.928 -28.820 1.00 37.03 199 PRO A N 1
ATOM 1564 C CA . PRO A 1 199 ? -21.251 19.311 -28.701 1.00 37.03 199 PRO A CA 1
ATOM 1565 C C . PRO A 1 199 ? -20.120 19.427 -27.677 1.00 37.03 199 PRO A C 1
ATOM 1567 O O . PRO A 1 199 ? -20.236 18.985 -26.533 1.00 37.03 199 PRO A O 1
ATOM 1570 N N . LYS A 1 200 ? -19.016 20.048 -28.105 1.00 36.31 200 LYS A N 1
ATOM 1571 C CA . LYS A 1 200 ? -17.895 20.430 -27.245 1.00 36.31 200 LYS A CA 1
ATOM 1572 C C . LYS A 1 200 ? -18.440 21.290 -26.105 1.00 36.31 200 LYS A C 1
ATOM 1574 O O . LYS A 1 200 ? -18.939 22.387 -26.349 1.00 36.31 200 LYS A O 1
ATOM 1579 N N . VAL A 1 201 ? -18.339 20.806 -24.869 1.00 40.78 201 VAL A N 1
ATOM 1580 C CA . VAL A 1 201 ? -18.543 21.640 -23.682 1.00 40.78 201 VAL A CA 1
ATOM 1581 C C . VAL A 1 201 ? -17.441 22.696 -23.709 1.00 40.78 201 VAL A C 1
ATOM 1583 O O . VAL A 1 201 ? -16.276 22.404 -23.447 1.00 40.78 201 VAL A O 1
ATOM 1586 N N . ALA A 1 202 ? -17.798 23.909 -24.126 1.00 45.53 202 ALA A N 1
ATOM 1587 C CA . ALA A 1 202 ? -16.888 25.038 -24.163 1.00 45.53 202 ALA A CA 1
ATOM 1588 C C . ALA A 1 202 ? -16.426 25.340 -22.731 1.00 45.53 202 ALA A C 1
ATOM 1590 O O . ALA A 1 202 ? -17.237 25.591 -21.839 1.00 45.53 202 ALA A O 1
ATOM 1591 N N . ARG A 1 203 ? -15.112 25.279 -22.506 1.00 46.47 203 ARG A N 1
ATOM 1592 C CA . ARG A 1 203 ? -14.471 25.696 -21.257 1.00 46.47 203 ARG A CA 1
ATOM 1593 C C . ARG A 1 203 ? -14.800 27.180 -21.057 1.00 46.47 203 ARG A C 1
ATOM 1595 O O . ARG A 1 203 ? -14.313 28.013 -21.810 1.00 46.47 203 ARG A O 1
ATOM 1602 N N . LEU A 1 204 ? -15.667 27.502 -20.095 1.00 62.03 204 LEU A N 1
ATOM 1603 C CA . LEU A 1 204 ? -16.210 28.858 -19.916 1.00 62.03 204 LEU A CA 1
ATOM 1604 C C . LEU A 1 204 ? -15.226 29.881 -19.331 1.00 62.03 204 LEU A C 1
ATOM 1606 O O . LEU A 1 204 ? -15.606 31.023 -19.107 1.00 62.03 204 LEU A O 1
ATOM 1610 N N . THR A 1 205 ? -13.963 29.523 -19.133 1.00 61.31 205 THR A N 1
ATOM 1611 C CA . THR A 1 205 ? -12.905 30.486 -18.831 1.00 61.31 205 THR A CA 1
ATOM 1612 C C . THR A 1 205 ? -11.610 30.028 -19.494 1.00 61.31 205 THR A C 1
ATOM 1614 O O . THR A 1 205 ? -11.168 28.887 -19.322 1.00 61.31 205 THR A O 1
ATOM 1617 N N . ALA A 1 206 ? -11.011 30.912 -20.296 1.00 75.12 206 ALA A N 1
ATOM 1618 C CA . ALA A 1 206 ? -9.625 30.757 -20.713 1.00 75.12 206 ALA A CA 1
ATOM 1619 C C . ALA A 1 206 ? -8.739 30.728 -19.458 1.00 75.12 206 ALA A C 1
ATOM 1621 O O . ALA A 1 206 ? -9.087 31.328 -18.438 1.00 75.12 206 ALA A O 1
ATOM 1622 N N . ASN A 1 207 ? -7.626 29.992 -19.510 1.00 75.69 207 ASN A N 1
ATOM 1623 C CA . ASN A 1 207 ? -6.653 29.995 -18.421 1.00 75.69 207 ASN A CA 1
ATOM 1624 C C . ASN A 1 207 ? -6.233 31.457 -18.163 1.00 75.69 207 ASN A C 1
ATOM 1626 O O . ASN A 1 207 ? -5.715 32.072 -19.090 1.00 75.69 207 ASN A O 1
ATOM 1630 N N . PRO A 1 208 ? -6.442 32.022 -16.961 1.00 76.06 208 PRO A N 1
ATOM 1631 C CA . PRO A 1 208 ? -6.125 33.425 -16.681 1.00 76.06 208 PRO A CA 1
ATOM 1632 C C . PRO A 1 208 ? -4.619 33.738 -16.738 1.00 76.06 208 PRO A C 1
ATOM 1634 O O . PRO A 1 208 ? -4.247 34.901 -16.662 1.00 76.06 208 PRO A O 1
ATOM 1637 N N . PHE A 1 209 ? -3.771 32.712 -16.872 1.00 76.12 209 PHE A N 1
ATOM 1638 C CA . PHE A 1 209 ? -2.324 32.819 -17.083 1.00 76.12 209 PHE A CA 1
ATOM 1639 C C . PHE A 1 209 ? -1.888 32.482 -18.515 1.00 76.12 209 PHE A C 1
ATOM 1641 O O . PHE A 1 209 ? -0.694 32.411 -18.789 1.00 76.12 209 PHE A O 1
ATOM 1648 N N . ALA A 1 210 ? -2.829 32.196 -19.417 1.00 71.44 210 ALA A N 1
ATOM 1649 C CA . ALA A 1 210 ? -2.512 32.117 -20.832 1.00 71.44 210 ALA A CA 1
ATOM 1650 C C . ALA A 1 210 ? -2.535 33.543 -21.383 1.00 71.44 210 ALA A C 1
ATOM 1652 O O . ALA A 1 210 ? -3.612 34.111 -21.564 1.00 71.44 210 ALA A O 1
ATOM 1653 N N . ASP A 1 211 ? -1.359 34.116 -21.635 1.00 60.31 211 ASP A N 1
ATOM 1654 C CA . ASP A 1 211 ? -1.264 35.332 -22.433 1.00 60.31 211 ASP A CA 1
ATOM 1655 C C . ASP A 1 211 ? -1.856 35.032 -23.812 1.00 60.31 211 ASP A C 1
ATOM 1657 O O . ASP A 1 211 ? -1.368 34.193 -24.569 1.00 60.31 211 ASP A O 1
ATOM 1661 N N . SER A 1 212 ? -2.971 35.683 -24.125 1.00 60.59 212 SER A N 1
ATOM 1662 C CA . SER A 1 212 ? -3.570 35.663 -25.450 1.00 60.59 212 SER A CA 1
ATOM 1663 C C . SER A 1 212 ? -2.712 36.509 -26.389 1.00 60.59 212 SER A C 1
ATOM 1665 O O . SER A 1 212 ? -3.024 37.668 -26.653 1.00 60.59 212 SER A O 1
ATOM 1667 N N . SER A 1 213 ? -1.614 35.935 -26.868 1.00 55.34 213 SER A N 1
ATOM 1668 C CA . SER A 1 213 ? -0.778 36.487 -27.934 1.00 55.34 213 SER A CA 1
ATOM 1669 C C . SER A 1 213 ? -0.659 35.516 -29.105 1.00 55.34 213 SER A C 1
ATOM 1671 O O . SER A 1 213 ? 0.411 35.335 -29.666 1.00 55.34 213 SER A O 1
ATOM 1673 N N . GLU A 1 214 ? -1.776 34.930 -29.532 1.00 53.69 214 GLU A N 1
ATOM 1674 C CA . GLU A 1 214 ? -1.876 34.340 -30.867 1.00 53.69 214 GLU A CA 1
ATOM 1675 C C . GLU A 1 214 ? -3.236 34.675 -31.488 1.00 53.69 214 GLU A C 1
ATOM 1677 O O . GLU A 1 214 ? -4.174 33.884 -31.460 1.00 53.69 214 GLU A O 1
ATOM 1682 N N . GLU A 1 215 ? -3.333 35.863 -32.090 1.00 43.06 215 GLU A N 1
ATOM 1683 C CA . GLU A 1 215 ? -4.250 36.083 -33.208 1.00 43.06 215 GLU A CA 1
ATOM 1684 C C . GLU A 1 215 ? -3.493 36.637 -34.425 1.00 43.06 215 GLU A C 1
ATOM 1686 O O . GLU A 1 215 ? -3.122 37.803 -34.503 1.00 43.06 215 GLU A O 1
ATOM 1691 N N . LEU A 1 216 ? -3.319 35.739 -35.397 1.00 40.41 216 LEU A N 1
ATOM 1692 C CA . LEU A 1 216 ? -3.598 35.949 -36.816 1.00 40.41 216 LEU A CA 1
ATOM 1693 C C . LEU A 1 216 ? -2.809 37.043 -37.575 1.00 40.41 216 LEU A C 1
ATOM 1695 O O . LEU A 1 216 ? -3.287 38.154 -37.788 1.00 40.41 216 LEU A O 1
ATOM 1699 N N . ALA A 1 217 ? -1.706 36.641 -38.213 1.00 33.44 217 ALA A N 1
ATOM 1700 C CA . ALA A 1 217 ? -1.277 37.239 -39.479 1.00 33.44 217 ALA A CA 1
ATOM 1701 C C . ALA A 1 217 ? -1.011 36.139 -40.520 1.00 33.44 217 ALA A C 1
ATOM 1703 O O . ALA A 1 217 ? -0.178 35.256 -40.341 1.00 33.44 217 ALA A O 1
ATOM 1704 N N . LYS A 1 218 ? -1.787 36.180 -41.606 1.00 36.62 218 LYS A N 1
ATOM 1705 C CA . LYS A 1 218 ? -1.669 35.328 -42.794 1.00 36.62 218 LYS A CA 1
ATOM 1706 C C . LYS A 1 218 ? -0.489 35.765 -43.680 1.00 36.62 218 LYS A C 1
ATOM 1708 O O . LYS A 1 218 ? -0.286 36.960 -43.857 1.00 36.62 218 LYS A O 1
ATOM 1713 N N . ASN A 1 219 ? 0.083 34.768 -44.370 1.00 30.66 219 ASN A N 1
ATOM 1714 C CA . ASN A 1 219 ? 0.721 34.775 -45.704 1.00 30.66 219 ASN A CA 1
ATOM 1715 C C . ASN A 1 219 ? 2.267 34.731 -45.834 1.00 30.66 219 ASN A C 1
ATOM 1717 O O . ASN A 1 219 ? 2.944 35.752 -45.807 1.00 30.66 219 ASN A O 1
ATOM 1721 N N . THR A 1 220 ? 2.708 33.545 -46.298 1.00 30.56 220 THR A N 1
ATOM 1722 C CA . THR A 1 220 ? 3.785 33.218 -47.279 1.00 30.56 220 THR A CA 1
ATOM 1723 C C . THR A 1 220 ? 5.269 33.204 -46.848 1.00 30.56 220 THR A C 1
ATOM 1725 O O . THR A 1 220 ? 5.623 33.834 -45.860 1.00 30.56 220 THR A O 1
ATOM 1728 N N . PRO A 1 221 ? 6.120 32.390 -47.530 1.00 51.44 221 PRO A N 1
ATOM 1729 C CA . PRO A 1 221 ? 7.153 31.580 -46.884 1.00 51.44 221 PRO A CA 1
ATOM 1730 C C . PRO A 1 221 ? 8.577 32.112 -47.096 1.00 51.44 221 PRO A C 1
ATOM 1732 O O . PRO A 1 221 ? 8.927 32.534 -48.193 1.00 51.44 221 PRO A O 1
ATOM 1735 N N . ALA A 1 222 ? 9.395 32.028 -46.054 1.00 32.62 222 ALA A N 1
ATOM 1736 C CA . ALA A 1 222 ? 10.857 32.169 -46.013 1.00 32.62 222 ALA A CA 1
ATOM 1737 C C . ALA A 1 222 ? 11.219 32.145 -44.519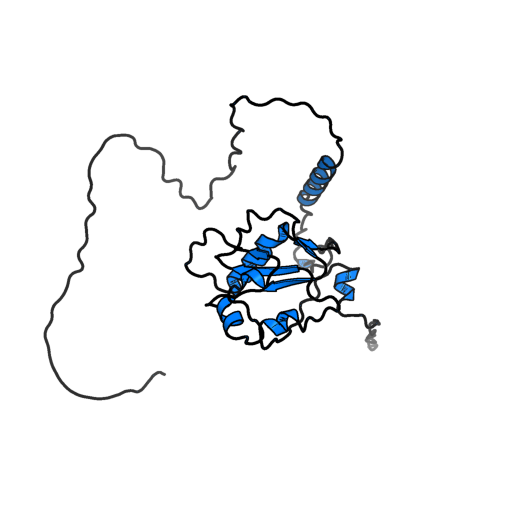 1.00 32.62 222 ALA A C 1
ATOM 1739 O O . ALA A 1 222 ? 10.440 32.653 -43.722 1.00 32.62 222 ALA A O 1
ATOM 1740 N N . GLN A 1 223 ? 12.316 31.614 -44.007 1.00 33.12 223 GLN A N 1
ATOM 1741 C CA . GLN A 1 223 ? 13.508 30.930 -44.488 1.00 33.12 223 GLN A CA 1
ATOM 1742 C C . GLN A 1 223 ? 14.053 30.253 -43.213 1.00 33.12 223 GLN A C 1
ATOM 1744 O O . GLN A 1 223 ? 13.861 30.777 -42.114 1.00 33.12 223 GLN A O 1
ATOM 1749 N N . ASP A 1 224 ? 14.673 29.083 -43.341 1.00 48.06 224 ASP A N 1
ATOM 1750 C CA . ASP A 1 224 ? 15.426 28.473 -42.243 1.00 48.06 224 ASP A CA 1
ATOM 1751 C C . ASP A 1 224 ? 16.597 29.390 -41.863 1.00 48.06 224 ASP A C 1
ATOM 1753 O O . ASP A 1 224 ? 17.555 29.482 -42.622 1.00 48.06 224 ASP A O 1
ATOM 1757 N N . ASP A 1 225 ? 16.532 30.019 -40.689 1.00 37.31 225 ASP A N 1
ATOM 1758 C CA . ASP A 1 225 ? 17.653 30.721 -40.054 1.00 37.31 225 ASP A CA 1
ATOM 1759 C C . ASP A 1 225 ? 17.743 30.279 -38.582 1.00 37.31 225 ASP A C 1
ATOM 1761 O O . ASP A 1 225 ? 17.329 30.975 -37.654 1.00 37.31 225 ASP A O 1
ATOM 1765 N N . PHE A 1 226 ? 18.270 29.073 -38.351 1.00 39.69 226 PHE A N 1
ATOM 1766 C CA . PHE A 1 226 ? 18.819 28.709 -37.043 1.00 39.69 226 PHE A CA 1
ATOM 1767 C C . PHE A 1 226 ? 20.274 29.180 -36.990 1.00 39.69 226 PHE A C 1
ATOM 1769 O O . PHE A 1 226 ? 21.175 28.533 -37.526 1.00 39.69 226 PHE A O 1
ATOM 1776 N N . GLU A 1 227 ? 20.513 30.312 -36.333 1.00 41.81 227 GLU A N 1
ATOM 1777 C CA . GLU A 1 227 ? 21.862 30.789 -36.043 1.00 41.81 227 GLU A CA 1
ATOM 1778 C C . GLU A 1 227 ? 22.471 29.935 -34.913 1.00 41.81 227 GLU A C 1
ATOM 1780 O O . GLU A 1 227 ? 22.095 30.021 -33.742 1.00 41.81 227 GLU A O 1
ATOM 1785 N N . VAL A 1 228 ? 23.401 29.050 -35.276 1.00 43.94 228 VAL A N 1
ATOM 1786 C CA . VAL A 1 228 ? 24.203 28.265 -34.329 1.00 43.94 228 VAL A CA 1
ATOM 1787 C C . VAL A 1 228 ? 25.274 29.176 -33.731 1.00 43.94 228 VAL A C 1
ATOM 1789 O O . VAL A 1 228 ? 26.293 29.456 -34.363 1.00 43.94 228 VAL A O 1
ATOM 1792 N N . VAL A 1 229 ? 25.073 29.626 -32.493 1.00 36.94 229 VAL A N 1
ATOM 1793 C CA . VAL A 1 229 ? 26.088 30.402 -31.767 1.00 36.94 229 VAL A CA 1
ATOM 1794 C C . VAL A 1 229 ? 27.160 29.447 -31.233 1.00 36.94 229 VAL A C 1
ATOM 1796 O O . VAL A 1 229 ? 26.929 28.682 -30.298 1.00 36.94 229 VAL A O 1
ATOM 1799 N N . SER A 1 230 ? 28.345 29.473 -31.848 1.00 36.16 230 SER A N 1
ATOM 1800 C CA . SER A 1 230 ? 29.517 28.716 -31.392 1.00 36.16 230 SER A CA 1
ATOM 1801 C C . SER A 1 230 ? 30.154 29.383 -30.170 1.00 36.16 230 SER A C 1
ATOM 1803 O O . SER A 1 230 ? 30.403 30.586 -30.162 1.00 36.16 230 SER A O 1
ATOM 1805 N N . SER A 1 231 ? 30.441 28.590 -29.138 1.00 36.56 231 SER A N 1
ATOM 1806 C CA . SER A 1 231 ? 31.114 29.018 -27.910 1.00 36.56 231 SER A CA 1
ATOM 1807 C C . SER A 1 231 ? 32.568 29.418 -28.175 1.00 36.56 231 SER A C 1
ATOM 1809 O O . SER A 1 231 ? 33.378 28.585 -28.586 1.00 36.56 231 SER A O 1
ATOM 1811 N N . THR A 1 232 ? 32.913 30.676 -27.906 1.00 34.91 232 THR A N 1
ATOM 1812 C CA . THR A 1 232 ? 34.276 31.196 -28.041 1.00 34.91 232 THR A CA 1
ATOM 1813 C C . THR A 1 232 ? 35.217 30.536 -27.033 1.00 34.91 232 THR A C 1
ATOM 1815 O O . THR A 1 232 ? 35.146 30.770 -25.828 1.00 34.91 232 THR A O 1
ATOM 1818 N N . THR A 1 233 ? 36.134 29.728 -27.553 1.00 34.16 233 THR A N 1
ATOM 1819 C CA . THR A 1 233 ? 37.369 29.290 -26.900 1.00 34.16 233 THR A CA 1
ATOM 1820 C C . THR A 1 233 ? 38.329 30.465 -26.730 1.00 34.16 233 THR A C 1
ATOM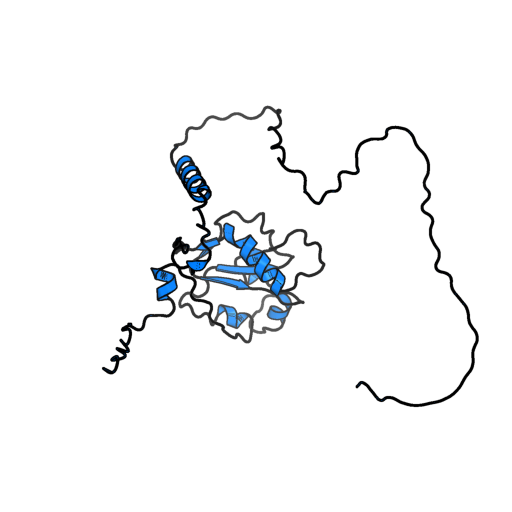 1822 O O . THR A 1 233 ? 38.606 31.170 -27.701 1.00 34.16 233 THR A O 1
ATOM 1825 N N . VAL A 1 234 ? 38.914 30.623 -25.541 1.00 35.50 234 VAL A N 1
ATOM 1826 C CA . VAL A 1 234 ? 40.086 31.486 -25.324 1.00 35.50 234 VAL A CA 1
ATOM 1827 C C . VAL A 1 234 ? 41.232 30.635 -24.768 1.00 35.50 234 VAL A C 1
ATOM 1829 O O . VAL A 1 234 ? 41.204 30.200 -23.621 1.00 35.50 234 VAL A O 1
ATOM 1832 N N . SER A 1 235 ? 42.230 30.370 -25.609 1.00 32.25 235 SER A N 1
ATOM 1833 C CA . SER A 1 235 ? 43.608 30.008 -25.241 1.00 32.25 235 SER A CA 1
ATOM 1834 C C . SER A 1 235 ? 44.352 31.295 -24.845 1.00 32.25 235 SER A C 1
ATOM 1836 O O . SER A 1 235 ? 44.174 32.296 -25.529 1.00 32.25 235 SER A O 1
ATOM 1838 N N . GLY A 1 236 ? 45.209 31.425 -23.834 1.00 31.73 236 GLY A N 1
ATOM 1839 C CA . GLY A 1 236 ? 45.928 30.491 -22.974 1.00 31.73 236 GLY A CA 1
ATOM 1840 C C . GLY A 1 236 ? 47.381 30.980 -22.890 1.00 31.73 236 GLY A C 1
ATOM 1841 O O . GLY A 1 236 ? 48.013 31.067 -23.935 1.00 31.73 236 GLY A O 1
ATOM 1842 N N . THR A 1 237 ? 47.919 31.269 -21.696 1.00 28.55 237 THR A N 1
ATOM 1843 C CA . THR A 1 237 ? 49.376 31.214 -21.442 1.00 28.55 237 THR A CA 1
ATOM 1844 C C . THR A 1 237 ? 49.721 31.116 -19.952 1.00 28.55 237 THR A C 1
ATOM 1846 O O . THR A 1 237 ? 49.077 31.702 -19.090 1.00 28.55 237 THR A O 1
ATOM 1849 N N . SER A 1 238 ? 50.754 30.316 -19.704 1.00 30.78 238 SER A N 1
ATOM 1850 C CA . SER A 1 238 ? 51.301 29.753 -18.467 1.00 30.78 238 SER A CA 1
ATOM 1851 C C . SER A 1 238 ? 52.017 30.724 -17.524 1.00 30.78 238 SER A C 1
ATOM 1853 O O . SER A 1 238 ? 52.741 31.578 -18.019 1.00 30.78 238 SER A O 1
ATOM 1855 N N . HIS A 1 239 ? 51.996 30.449 -16.210 1.00 31.61 239 HIS A N 1
ATOM 1856 C CA . HIS A 1 239 ? 53.183 30.487 -15.336 1.00 31.61 239 HIS A CA 1
ATOM 1857 C C . HIS A 1 239 ? 53.003 29.571 -14.103 1.00 31.61 239 HIS A C 1
ATOM 1859 O O . HIS A 1 239 ? 51.895 29.306 -13.653 1.00 31.61 239 HIS A O 1
ATOM 1865 N N . SER A 1 240 ? 54.131 29.031 -13.647 1.00 29.34 240 SER A N 1
ATOM 1866 C CA . SER A 1 240 ? 54.380 27.928 -12.710 1.00 29.34 240 SER A CA 1
ATOM 1867 C C . SER A 1 240 ? 54.394 28.299 -11.217 1.00 29.34 240 SER A C 1
ATOM 1869 O O . SER A 1 240 ? 54.775 29.422 -10.901 1.00 29.34 240 SER A O 1
ATOM 1871 N N . CYS A 1 241 ? 54.223 27.279 -10.354 1.00 27.97 241 CYS A N 1
ATOM 1872 C CA . CYS A 1 241 ? 55.024 26.947 -9.147 1.00 27.97 241 CYS A CA 1
ATOM 1873 C C . CYS A 1 241 ? 54.219 26.742 -7.837 1.00 27.97 241 CYS A C 1
ATOM 1875 O O . CYS A 1 241 ? 53.553 27.660 -7.381 1.00 27.97 241 CYS A O 1
ATOM 1877 N N . ALA A 1 242 ? 54.411 25.543 -7.264 1.00 31.41 242 ALA A N 1
ATOM 1878 C CA . ALA A 1 242 ? 54.450 25.129 -5.848 1.00 31.41 242 ALA A CA 1
ATOM 1879 C C . ALA A 1 242 ? 53.237 25.276 -4.894 1.00 31.41 242 ALA A C 1
ATOM 1881 O O . ALA A 1 242 ? 52.780 26.373 -4.607 1.00 31.41 242 ALA A O 1
ATOM 1882 N N . ASP A 1 243 ? 52.859 24.099 -4.369 1.00 34.00 243 ASP A N 1
ATOM 1883 C CA . ASP A 1 243 ? 52.591 23.693 -2.975 1.00 34.00 243 ASP A CA 1
ATOM 1884 C C . ASP A 1 243 ? 51.576 24.411 -2.060 1.00 34.00 243 ASP A C 1
ATOM 1886 O O . ASP A 1 243 ? 51.579 25.623 -1.888 1.00 34.00 243 ASP A O 1
ATOM 1890 N N . ASP A 1 244 ? 50.812 23.535 -1.387 1.00 36.59 244 ASP A N 1
ATOM 1891 C CA . ASP A 1 244 ? 50.124 23.651 -0.091 1.00 36.59 244 ASP A CA 1
ATOM 1892 C C . ASP A 1 244 ? 49.002 24.695 0.086 1.00 36.59 244 ASP A C 1
ATOM 1894 O O . ASP A 1 244 ? 49.213 25.902 0.084 1.00 36.59 244 ASP A O 1
ATOM 1898 N N . ASP A 1 245 ? 47.779 24.227 0.362 1.00 38.25 245 ASP A N 1
ATOM 1899 C CA . ASP A 1 245 ? 47.303 24.056 1.750 1.00 38.25 245 ASP A CA 1
ATOM 1900 C C . ASP A 1 245 ? 45.788 23.744 1.764 1.00 38.25 245 ASP A C 1
ATOM 1902 O O . ASP A 1 245 ? 44.951 24.494 1.256 1.00 38.25 245 ASP A O 1
ATOM 1906 N N . LEU A 1 246 ? 45.434 22.595 2.344 1.00 48.72 246 LEU A N 1
ATOM 1907 C CA . LEU A 1 246 ? 44.064 22.178 2.626 1.00 48.72 246 LEU A CA 1
ATOM 1908 C C . LEU A 1 246 ? 43.698 22.640 4.037 1.00 48.72 246 LEU A C 1
ATOM 1910 O O . LEU A 1 246 ? 43.904 21.903 4.997 1.00 48.72 246 LEU A O 1
ATOM 1914 N N . SER A 1 247 ? 43.072 23.805 4.178 1.00 43.78 247 SER A N 1
ATOM 1915 C CA . SER A 1 247 ? 42.228 24.085 5.343 1.00 43.78 247 SER A CA 1
ATOM 1916 C C . SER A 1 247 ? 41.356 25.320 5.130 1.00 43.78 247 SER A C 1
ATOM 1918 O O . SER A 1 247 ? 41.779 26.280 4.493 1.00 43.78 247 SER A O 1
ATOM 1920 N N . ARG A 1 248 ? 40.164 25.285 5.754 1.00 40.28 248 ARG A N 1
ATOM 1921 C CA . ARG A 1 248 ? 39.277 26.415 6.105 1.00 40.28 248 ARG A CA 1
ATOM 1922 C C . ARG A 1 248 ? 37.964 26.524 5.316 1.00 40.28 248 ARG A C 1
ATOM 1924 O O . ARG A 1 248 ? 37.813 27.334 4.409 1.00 40.28 248 ARG A O 1
ATOM 1931 N N . PHE A 1 249 ? 36.986 25.741 5.766 1.00 44.16 249 PHE A N 1
ATOM 1932 C CA . PHE A 1 249 ? 35.595 26.190 5.826 1.00 44.16 249 PHE A CA 1
ATOM 1933 C C . PHE A 1 249 ? 35.359 26.734 7.244 1.00 44.16 249 PHE A C 1
ATOM 1935 O O . PHE A 1 249 ? 35.588 26.003 8.210 1.00 44.16 249 PHE A O 1
ATOM 1942 N N . ASP A 1 250 ? 34.993 28.014 7.332 1.00 47.62 250 ASP A N 1
ATOM 1943 C CA . ASP A 1 250 ? 34.262 28.601 8.468 1.00 47.62 250 ASP A CA 1
ATOM 1944 C C . ASP A 1 250 ? 32.764 28.269 8.330 1.00 47.62 250 ASP A C 1
ATOM 1946 O O . ASP A 1 250 ? 32.284 28.200 7.169 1.00 47.62 250 ASP A O 1
#

Organism: Drosophila melanogaster (NCBI:txid7227)

InterPro domains:
  IPR003750 Putative RNA methyltransferase C9orf114-like [PF02598] (7-135)
  IPR003750 Putative RNA methyltransferase C9orf114-like [PTHR12150] (3-140)
  IPR003750 Putative RNA methyltransferase C9orf114-like [cd18086] (28-126)
  IPR029026 tRNA (guanine-N1-)-methyltransferase, N-terminal [G3DSA:3.40.1280.10] (14-139)
  IPR029028 Alpha/beta knot methyltransferases [SSF75217] (40-137)

Radius of gyration: 31.08 Å; chains: 1; bounding box: 91×57×95 Å

Sequence (250 aa):
MEPQSESCRKQRGTLVSPDEPRRETGVYWGYQVRIAHSMSEIFTKSPYATGYDVTVGTSDRGTNVHEVPNRSYNFNHMLIVFGGLQGLESALANDEKLTVDDPELLFDHYVNVLPRQGSRTIRTEEALLIALAALQEKLQPQVADVEIDSTDLLPKSEDSGIAVRRDVLVSKKQKKRKQVEDTPDETVVDEPSFSKPLPKVARLTANPFADSSEELAKNTPAQDDFEVVSSTTVSGTSHSCADDDLSRFD